Protein AF-A0A7E4WBZ0-F1 (afdb_monomer_lite)

Organism: Panagrellus redivivus (NCBI:txid6233)

Foldseek 3Di:
DDDPDDPPPVPPPPCPVDPVVNVVVCVVVPNDPVPDDDDPPPPPPPPPPPPDPDDPDDVVVVVVVVLLVLLVVLLVVLLVPDPPPPPQCVVVVVDPPVLVPQDPVVVVVLLVSLLVVLLVSLVVNCVSVVPDPVLSVLLNQQPSLLSSLLVSLVVCLVPVPPPNDDRPDPLVVLSVVLSVLSVVLDDDSSLSSLLSLLLSLVSDDPDPSSVVSNVSSLCCQQVPPDDDDVSNVVSVVSVVSSVVSSVSSSVSSVVSVVVLVVCVVPPPDPSCVVVVSNVD

Structure (mmCIF, N/CA/C/O backbone):
data_AF-A0A7E4WBZ0-F1
#
_entry.id   AF-A0A7E4WBZ0-F1
#
loop_
_atom_site.group_PDB
_atom_site.id
_atom_site.type_symbol
_atom_site.label_atom_id
_atom_site.label_alt_id
_atom_site.label_comp_id
_atom_site.label_asym_id
_atom_site.label_entity_id
_atom_site.label_seq_id
_atom_site.pdbx_PDB_ins_code
_atom_site.Cartn_x
_atom_site.Cartn_y
_atom_site.Cartn_z
_atom_site.occupancy
_atom_site.B_iso_or_equiv
_atom_site.auth_seq_id
_atom_site.auth_comp_id
_atom_site.auth_asym_id
_atom_site.auth_atom_id
_atom_site.pdbx_PDB_model_num
ATOM 1 N N . MET A 1 1 ? -62.767 24.150 -9.842 1.00 41.00 1 MET A N 1
ATOM 2 C CA . MET A 1 1 ? -63.314 22.868 -9.346 1.00 41.00 1 MET A CA 1
ATOM 3 C C . MET A 1 1 ? -62.115 21.999 -9.060 1.00 41.00 1 MET A C 1
ATOM 5 O O . MET A 1 1 ? -61.628 21.292 -9.932 1.00 41.00 1 MET A O 1
ATOM 9 N N . ASP A 1 2 ? -61.576 22.216 -7.869 1.00 41.91 2 ASP A N 1
ATOM 10 C CA . ASP A 1 2 ? -60.300 21.696 -7.406 1.00 41.91 2 ASP A CA 1
ATOM 11 C C . ASP A 1 2 ? -60.492 20.281 -6.872 1.00 41.91 2 ASP A C 1
ATOM 13 O O . ASP A 1 2 ? -61.170 20.068 -5.869 1.00 41.91 2 ASP A O 1
ATOM 17 N N . ALA A 1 3 ? -59.910 19.305 -7.564 1.00 49.72 3 ALA A N 1
ATOM 18 C CA . ALA A 1 3 ? -59.795 17.938 -7.081 1.00 49.72 3 ALA A CA 1
ATOM 19 C C . ALA A 1 3 ? -58.400 17.752 -6.473 1.00 49.72 3 ALA A C 1
ATOM 21 O O . ALA A 1 3 ? -57.506 17.160 -7.075 1.00 49.72 3 ALA A O 1
ATOM 22 N N . SER A 1 4 ? -58.203 18.291 -5.270 1.00 54.22 4 SER A N 1
ATOM 23 C CA . SER A 1 4 ? -57.091 17.922 -4.397 1.00 54.22 4 SER A CA 1
ATOM 24 C C . SER A 1 4 ? -57.375 16.541 -3.803 1.00 54.22 4 SER A C 1
ATOM 26 O O . SER A 1 4 ? -57.911 16.426 -2.701 1.00 54.22 4 SER A O 1
ATOM 28 N N . LEU A 1 5 ? -57.067 15.484 -4.556 1.00 50.41 5 LEU A N 1
ATOM 29 C CA . LEU A 1 5 ? -57.019 14.132 -4.007 1.00 50.41 5 LEU A CA 1
ATOM 30 C C . LEU A 1 5 ? -55.766 14.017 -3.135 1.00 50.41 5 LEU A C 1
ATOM 32 O O . LEU A 1 5 ? -54.638 14.151 -3.611 1.00 50.41 5 LEU A O 1
ATOM 36 N N . SER A 1 6 ? -55.993 13.826 -1.838 1.00 56.47 6 SER A N 1
ATOM 37 C CA . SER A 1 6 ? -54.969 13.629 -0.822 1.00 56.47 6 SER A CA 1
ATOM 38 C C . SER A 1 6 ? -54.142 12.384 -1.151 1.00 56.47 6 SER A C 1
ATOM 40 O O . SER A 1 6 ? -54.642 11.265 -1.243 1.00 56.47 6 SER A 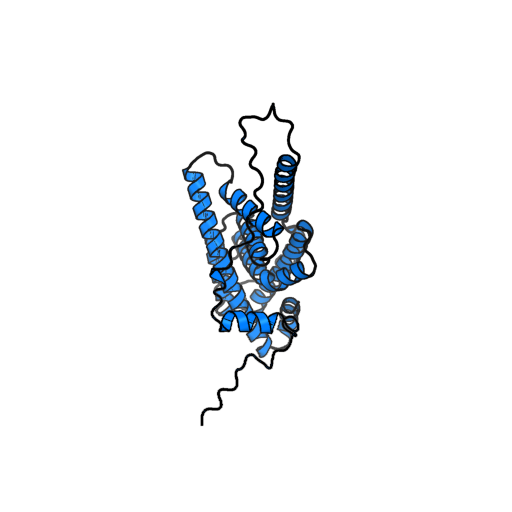O 1
ATOM 42 N N . PHE A 1 7 ? -52.834 12.583 -1.299 1.00 55.47 7 PHE A N 1
ATOM 43 C CA . PHE A 1 7 ? -51.850 11.528 -1.567 1.00 55.47 7 PHE A CA 1
ATOM 44 C C . PHE A 1 7 ? -51.734 10.500 -0.414 1.00 55.47 7 PHE A C 1
ATOM 46 O O . PHE A 1 7 ? -51.031 9.495 -0.532 1.00 55.47 7 PHE A O 1
ATOM 53 N N . ASP A 1 8 ? -52.423 10.747 0.703 1.00 56.25 8 ASP A N 1
ATOM 54 C CA . ASP A 1 8 ? -52.264 10.027 1.964 1.00 56.25 8 ASP A CA 1
ATOM 55 C C . ASP A 1 8 ? -53.228 8.844 2.159 1.00 56.25 8 ASP A C 1
ATOM 57 O O . ASP A 1 8 ? -52.936 7.965 2.968 1.00 56.25 8 ASP A O 1
ATOM 61 N N . GLU A 1 9 ? -54.325 8.731 1.401 1.00 55.31 9 GLU A N 1
ATOM 62 C CA . GLU A 1 9 ? -55.329 7.676 1.653 1.00 55.31 9 GLU A CA 1
ATOM 63 C C . GLU A 1 9 ? -55.098 6.357 0.889 1.00 55.31 9 GLU A C 1
ATOM 65 O O . GLU A 1 9 ? -55.690 5.335 1.234 1.00 55.31 9 GLU A O 1
ATOM 70 N N . ALA A 1 10 ? -54.182 6.314 -0.087 1.00 52.38 10 ALA A N 1
ATOM 71 C CA . ALA A 1 10 ? -53.889 5.090 -0.849 1.00 52.38 10 ALA A CA 1
ATOM 72 C C . ALA A 1 10 ? -52.779 4.204 -0.240 1.00 52.38 10 ALA A C 1
ATOM 74 O O . ALA A 1 10 ? -52.627 3.046 -0.630 1.00 52.38 10 ALA A O 1
ATOM 75 N N . PHE A 1 11 ? -52.019 4.695 0.747 1.00 54.94 11 PHE A N 1
ATOM 76 C CA . PHE A 1 11 ? -50.998 3.904 1.451 1.00 54.94 11 PHE A CA 1
ATOM 77 C C . PHE A 1 11 ? -51.578 3.209 2.688 1.00 54.94 11 PHE A C 1
ATOM 79 O O . PHE A 1 11 ? -51.101 3.355 3.815 1.00 54.94 11 PHE A O 1
ATOM 86 N N . GLY A 1 12 ? -52.607 2.392 2.468 1.00 51.31 12 GLY A N 1
ATOM 87 C CA . GLY A 1 12 ? -53.052 1.419 3.455 1.00 51.31 12 GLY A CA 1
ATOM 88 C C . GLY A 1 12 ? -51.892 0.512 3.886 1.00 51.31 12 GLY A C 1
ATOM 89 O O . GLY A 1 12 ? -51.370 -0.261 3.094 1.00 51.31 12 GLY A O 1
ATOM 90 N N . LYS A 1 13 ? -51.484 0.610 5.157 1.00 59.44 13 LYS A N 1
ATOM 91 C CA . LYS A 1 13 ? -50.886 -0.467 5.977 1.00 59.44 13 LYS A CA 1
ATOM 92 C C . LYS A 1 13 ? -49.742 -1.324 5.372 1.00 59.44 13 LYS A C 1
ATOM 94 O O . LYS A 1 13 ? -49.559 -2.457 5.801 1.00 59.44 13 LYS A O 1
ATOM 99 N N . THR A 1 14 ? -48.909 -0.802 4.466 1.00 62.09 14 THR A N 1
ATOM 100 C CA . THR A 1 14 ? -47.738 -1.520 3.890 1.00 62.09 14 THR A CA 1
ATOM 101 C C . THR A 1 14 ? -46.384 -0.855 4.175 1.00 62.09 14 THR A C 1
ATOM 103 O O . THR A 1 14 ? -45.388 -1.155 3.516 1.00 62.09 14 THR A O 1
ATOM 106 N N . GLY A 1 15 ? -46.294 0.006 5.199 1.00 57.59 15 GLY A N 1
ATOM 107 C CA . GLY A 1 15 ? -45.113 0.833 5.533 1.00 57.59 15 GLY A CA 1
ATOM 108 C C . GLY A 1 15 ? -43.776 0.109 5.805 1.00 57.59 15 GLY A C 1
ATOM 109 O O . GLY A 1 15 ? -42.781 0.763 6.117 1.00 57.59 15 GLY A O 1
ATOM 110 N N . ASN A 1 16 ? -43.730 -1.220 5.668 1.00 65.12 16 ASN A N 1
ATOM 111 C CA . ASN A 1 16 ? -42.546 -2.061 5.840 1.00 65.12 16 ASN A CA 1
ATOM 112 C C . ASN A 1 16 ? -42.142 -2.860 4.583 1.00 65.12 16 ASN A C 1
ATOM 114 O O . ASN A 1 16 ? -41.195 -3.637 4.667 1.00 65.12 16 ASN A O 1
ATOM 118 N N . MET A 1 17 ? -42.806 -2.698 3.430 1.00 76.75 17 MET A N 1
ATOM 119 C CA . MET A 1 17 ? -42.510 -3.528 2.247 1.00 76.75 17 MET A CA 1
ATOM 120 C C . MET A 1 17 ? -41.123 -3.280 1.637 1.00 76.75 17 MET A C 1
ATOM 122 O O . MET A 1 17 ? -40.506 -4.216 1.140 1.00 76.75 17 MET A O 1
ATOM 126 N N . CYS A 1 18 ? -40.604 -2.048 1.686 1.00 88.69 18 CYS A N 1
ATOM 127 C CA . CYS A 1 18 ? -39.272 -1.737 1.166 1.00 88.69 18 CYS A CA 1
ATOM 128 C C . CYS A 1 18 ? -38.557 -0.689 2.025 1.00 88.69 18 CYS A C 1
ATOM 130 O O . CYS A 1 18 ? -38.988 0.463 2.125 1.00 88.69 18 CYS A O 1
ATOM 132 N N . ARG A 1 19 ? -37.422 -1.080 2.621 1.00 90.56 19 ARG A N 1
ATOM 133 C CA . ARG A 1 19 ? -36.586 -0.186 3.440 1.00 90.56 19 ARG A CA 1
ATOM 134 C C . ARG A 1 19 ? -36.003 0.973 2.623 1.00 90.56 19 ARG A C 1
ATOM 136 O O . ARG A 1 19 ? -35.965 2.090 3.126 1.00 90.56 19 ARG A O 1
ATOM 143 N N . ALA A 1 20 ? -35.614 0.729 1.369 1.00 93.00 20 ALA A N 1
ATOM 144 C CA . ALA A 1 20 ? -35.049 1.757 0.492 1.00 93.00 20 ALA A CA 1
ATOM 145 C C . ALA A 1 20 ? -36.080 2.839 0.130 1.00 93.00 20 ALA A C 1
ATOM 147 O O . ALA A 1 20 ? -35.804 4.026 0.287 1.00 93.00 20 ALA A O 1
ATOM 148 N N . CYS A 1 21 ? -37.299 2.445 -0.261 1.00 89.94 21 CYS A N 1
ATOM 149 C CA . CYS A 1 21 ? -38.380 3.393 -0.555 1.00 89.94 21 CYS A CA 1
ATOM 150 C C . CYS A 1 21 ? -38.768 4.216 0.680 1.00 89.94 21 CYS A C 1
ATOM 152 O O . CYS A 1 21 ? -39.018 5.414 0.574 1.00 89.94 21 CYS A O 1
ATOM 154 N N . ARG A 1 22 ? -38.773 3.592 1.866 1.00 90.44 22 ARG A N 1
ATOM 155 C CA . ARG A 1 22 ? -39.036 4.294 3.126 1.00 90.44 22 ARG A CA 1
ATOM 156 C C . ARG A 1 22 ? -37.954 5.325 3.443 1.00 90.44 22 ARG A C 1
ATOM 158 O O . ARG A 1 22 ? -38.300 6.454 3.765 1.00 90.44 22 ARG A O 1
ATOM 165 N N . LEU A 1 23 ? -36.675 4.962 3.319 1.00 92.25 23 LEU A N 1
ATOM 166 C CA . LEU A 1 23 ? -35.565 5.896 3.524 1.00 92.25 23 LEU A CA 1
ATOM 167 C C . LEU A 1 23 ? -35.625 7.062 2.526 1.00 92.25 23 LEU A C 1
ATOM 169 O O . LEU A 1 23 ? -35.507 8.211 2.933 1.00 92.25 23 LEU A O 1
ATOM 173 N N . SER A 1 24 ? -35.880 6.778 1.245 1.00 93.06 24 SER A N 1
ATOM 174 C CA . SER A 1 24 ? -36.043 7.807 0.210 1.00 93.06 24 SER A CA 1
ATOM 175 C C . SER A 1 24 ? -37.187 8.774 0.535 1.00 93.06 24 SER A C 1
ATOM 177 O O . SER A 1 24 ? -36.987 9.984 0.453 1.00 93.06 24 SER A O 1
ATOM 179 N N . LYS A 1 25 ? -38.340 8.268 1.001 1.00 91.94 25 LYS A N 1
ATOM 180 C CA . LYS A 1 25 ? -39.459 9.110 1.452 1.00 91.94 25 LYS A CA 1
ATOM 181 C C . LYS A 1 25 ? -39.098 9.944 2.684 1.00 91.94 25 LYS A C 1
ATOM 183 O O . LYS A 1 25 ? -39.463 11.111 2.751 1.00 91.94 25 LYS A O 1
ATOM 188 N N . CYS A 1 26 ? -38.376 9.375 3.652 1.00 91.94 26 CYS A N 1
ATOM 189 C CA . CYS A 1 26 ? -37.893 10.117 4.820 1.00 91.94 26 CYS A CA 1
ATOM 190 C C . CYS A 1 26 ? -37.002 11.299 4.406 1.00 91.94 26 CYS A C 1
ATOM 192 O O . CYS A 1 26 ? -37.213 12.413 4.875 1.00 91.94 26 CYS A O 1
ATOM 194 N N . LEU A 1 27 ? -36.058 11.078 3.488 1.00 95.69 27 LEU A N 1
ATOM 195 C CA . LEU A 1 27 ? -35.211 12.148 2.958 1.00 95.69 27 LEU A CA 1
ATOM 196 C C . LEU A 1 27 ? -36.034 13.187 2.178 1.00 95.69 27 LEU A C 1
ATOM 198 O O . LEU A 1 27 ? -35.821 14.383 2.352 1.00 95.69 27 LEU A O 1
ATOM 202 N N . SER A 1 28 ? -37.020 12.761 1.375 1.00 95.38 28 SER A N 1
ATOM 203 C CA . SER A 1 28 ? -37.847 13.685 0.583 1.00 95.38 28 SER A CA 1
ATOM 204 C C . SER A 1 28 ? -38.749 14.588 1.428 1.00 95.38 28 SER A C 1
ATOM 206 O O . SER A 1 28 ? -39.090 15.678 0.985 1.00 95.38 28 SER A O 1
ATOM 208 N N . VAL A 1 29 ? -39.147 14.152 2.630 1.00 96.12 29 VAL A N 1
ATOM 209 C CA . VAL A 1 29 ? -39.917 14.986 3.576 1.00 96.12 29 VAL A CA 1
ATOM 210 C C . VAL A 1 29 ? -39.025 15.843 4.486 1.00 96.12 29 VAL A C 1
ATOM 212 O O . VAL A 1 29 ? -39.523 16.444 5.432 1.00 96.12 29 VAL A O 1
ATOM 215 N N . GLY A 1 30 ? -37.718 15.909 4.210 1.00 96.19 30 GLY A N 1
ATOM 216 C CA . GLY A 1 30 ? -36.784 16.787 4.915 1.00 96.19 30 GLY A CA 1
ATOM 217 C C . GL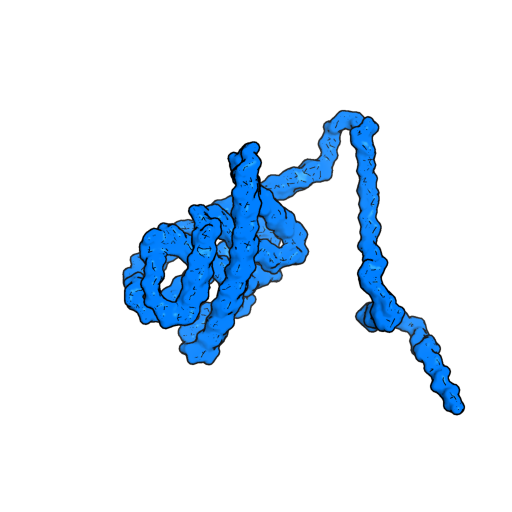Y A 1 30 ? -36.140 16.182 6.162 1.00 96.19 30 GLY A C 1
ATOM 218 O O . GLY A 1 30 ? -35.684 16.931 7.023 1.00 96.19 30 GLY A O 1
ATOM 219 N N . LEU A 1 31 ? -36.086 14.850 6.295 1.00 96.75 31 LEU A N 1
ATOM 220 C CA . LEU A 1 31 ? -35.299 14.230 7.363 1.00 96.75 31 LEU A CA 1
ATOM 221 C C . LEU A 1 31 ? -33.800 14.472 7.115 1.00 96.75 31 LEU A C 1
ATOM 223 O O . LEU A 1 31 ? -33.255 13.984 6.126 1.00 96.75 31 LEU A O 1
ATOM 227 N N . ASP A 1 32 ? -33.138 15.191 8.023 1.00 95.94 32 ASP A N 1
ATOM 228 C CA . ASP A 1 32 ? -31.695 15.444 7.957 1.00 95.94 32 ASP A CA 1
ATOM 229 C C . ASP A 1 32 ? -30.905 14.227 8.480 1.00 95.94 32 ASP A C 1
ATOM 231 O O . ASP A 1 32 ? -31.000 13.902 9.670 1.00 95.94 32 ASP A O 1
ATOM 235 N N . PRO A 1 33 ? -30.105 13.543 7.637 1.00 92.38 33 PRO A N 1
ATOM 236 C CA . PRO A 1 33 ? -29.288 12.416 8.078 1.00 92.38 33 PRO A CA 1
ATOM 237 C C . PRO A 1 33 ? -28.232 12.811 9.123 1.00 92.38 33 PRO A C 1
ATOM 239 O O . PRO A 1 33 ? -27.824 11.958 9.907 1.00 92.38 33 PRO A O 1
ATOM 242 N N . ASN A 1 34 ? -27.820 14.082 9.185 1.00 92.19 34 ASN A N 1
ATOM 243 C CA . ASN A 1 34 ? -26.826 14.561 10.150 1.00 92.19 34 ASN A CA 1
ATOM 244 C C . ASN A 1 34 ? -27.424 14.829 11.539 1.00 92.19 34 ASN A C 1
ATOM 246 O O . ASN A 1 34 ? -26.689 14.902 12.522 1.00 92.19 34 ASN A O 1
ATOM 250 N N . ALA A 1 35 ? -28.751 14.949 11.638 1.00 91.69 35 ALA A N 1
ATOM 251 C CA . ALA A 1 35 ? -29.452 15.100 12.911 1.00 91.69 35 ALA A CA 1
ATOM 252 C C . ALA A 1 35 ? -29.605 13.764 13.663 1.00 91.69 35 ALA A C 1
ATOM 254 O O . ALA A 1 35 ? -29.972 13.749 14.842 1.00 91.69 35 ALA A O 1
ATOM 255 N N . VAL A 1 36 ? -29.325 12.633 13.002 1.00 90.06 36 VAL A N 1
ATOM 256 C CA . VAL A 1 36 ? -29.332 11.310 13.629 1.00 90.06 36 VAL A CA 1
ATOM 257 C C . VAL A 1 36 ? -28.119 11.198 14.548 1.00 90.06 36 VAL A C 1
ATOM 259 O O . VAL A 1 36 ? -26.985 11.042 14.102 1.00 90.06 36 VAL A O 1
ATOM 262 N N . GLN A 1 37 ? -28.364 11.267 15.854 1.00 90.75 37 GLN A N 1
ATOM 263 C CA . GLN A 1 37 ? -27.330 11.006 16.850 1.00 90.75 37 GLN A CA 1
ATOM 264 C C . GLN A 1 37 ? -26.866 9.550 16.732 1.00 90.75 37 GLN A C 1
ATOM 266 O O . GLN A 1 37 ? -27.689 8.641 16.589 1.00 90.75 37 GLN A O 1
ATOM 271 N N . SER A 1 38 ? -25.551 9.322 16.811 1.00 88.00 38 SER A N 1
ATOM 272 C CA . SER A 1 38 ? -25.016 7.969 16.955 1.00 88.00 38 SER A CA 1
ATOM 273 C C . SER A 1 38 ? -25.613 7.303 18.196 1.00 88.00 38 SER A C 1
ATOM 275 O O . SER A 1 38 ? -26.044 7.976 19.139 1.00 88.00 38 SER A O 1
ATOM 277 N N . GLU A 1 39 ? -25.669 5.969 18.184 1.00 87.69 39 GLU A N 1
ATOM 278 C CA . GLU A 1 39 ? -26.101 5.192 19.345 1.00 87.69 39 GLU A CA 1
ATOM 279 C C . GLU A 1 39 ? -25.375 5.733 20.583 1.00 87.69 39 GLU A C 1
ATOM 281 O O . GLU A 1 39 ? -24.143 5.814 20.575 1.00 87.69 39 GLU A O 1
ATOM 286 N N . ARG A 1 40 ? -26.129 6.177 21.605 1.00 84.25 40 ARG A N 1
ATOM 287 C CA . ARG A 1 40 ? -25.529 6.702 22.839 1.00 84.25 40 ARG A CA 1
ATOM 288 C C . ARG A 1 40 ? -24.496 5.689 23.291 1.00 84.25 40 ARG A C 1
ATOM 290 O O . ARG A 1 40 ? -24.859 4.533 23.522 1.00 84.25 40 ARG A O 1
ATOM 297 N N . GLU A 1 41 ? -23.239 6.123 23.397 1.00 78.31 41 GLU A N 1
ATOM 298 C CA . GLU A 1 41 ? -22.175 5.273 23.913 1.00 78.31 41 GLU A CA 1
ATOM 299 C C . GLU A 1 41 ? -22.707 4.616 25.179 1.00 78.31 41 GLU A C 1
ATOM 301 O O . GLU A 1 41 ? -23.140 5.310 26.109 1.00 78.31 41 GLU A O 1
ATOM 306 N N . LYS A 1 42 ? -22.759 3.275 25.184 1.00 79.50 42 LYS A N 1
ATOM 307 C CA . LYS A 1 42 ? -23.110 2.530 26.390 1.00 79.50 42 LYS A CA 1
ATOM 308 C C . LYS A 1 42 ? -22.187 3.078 27.453 1.00 79.50 42 LYS A C 1
ATOM 310 O O . LYS A 1 42 ? -20.973 2.922 27.320 1.00 79.50 42 LYS A O 1
ATOM 315 N N . THR A 1 43 ? -22.759 3.788 28.427 1.00 67.31 43 THR A N 1
ATOM 316 C CA . THR A 1 43 ? -22.012 4.464 29.477 1.00 67.31 43 THR A CA 1
ATOM 317 C C . THR A 1 43 ? -21.271 3.369 30.213 1.00 67.31 43 THR A C 1
ATOM 319 O O . THR A 1 43 ? -21.812 2.691 31.084 1.00 67.31 43 THR A O 1
ATOM 322 N N . SER A 1 44 ? -20.048 3.116 29.765 1.00 63.16 44 SER A N 1
ATOM 323 C CA . SER A 1 44 ? -19.135 2.195 30.397 1.00 63.16 44 SER A CA 1
ATOM 324 C C . SER A 1 44 ? -18.880 2.896 31.704 1.00 63.16 44 SER A C 1
ATOM 326 O O . SER A 1 44 ? -18.256 3.956 31.696 1.00 63.16 44 SER A O 1
ATOM 328 N N . LYS A 1 45 ? -19.523 2.430 32.779 1.00 64.69 45 LYS A N 1
ATOM 329 C CA . LYS A 1 45 ? -19.400 3.027 34.103 1.00 64.69 45 LYS A CA 1
ATOM 330 C C . LYS A 1 45 ? -17.903 3.138 34.376 1.00 64.69 45 LYS A C 1
ATOM 332 O O . LYS A 1 45 ? -17.263 2.144 34.702 1.00 64.69 45 LYS A O 1
ATOM 337 N N . LYS A 1 46 ? -17.340 4.334 34.189 1.00 57.50 46 LYS A N 1
ATOM 338 C CA . LYS A 1 46 ? -16.049 4.707 34.746 1.00 57.50 46 LYS A CA 1
ATOM 339 C C . LYS A 1 46 ? -16.304 4.684 36.241 1.00 57.50 46 LYS A C 1
ATOM 341 O O . LYS A 1 46 ? -16.820 5.646 36.799 1.00 57.50 46 LYS A O 1
ATOM 346 N N . LEU A 1 47 ? -16.085 3.522 36.848 1.00 59.31 47 LEU A N 1
ATOM 347 C CA . LEU A 1 47 ? -15.989 3.407 38.290 1.00 59.31 47 LEU A CA 1
ATOM 348 C C . LEU A 1 47 ? -14.951 4.448 38.703 1.00 59.31 47 LEU A C 1
ATOM 350 O O . LEU A 1 47 ? -13.831 4.442 38.189 1.00 59.31 47 LEU A O 1
ATOM 354 N N . ASN A 1 48 ? -15.371 5.406 39.526 1.00 54.25 48 ASN A N 1
ATOM 355 C CA . ASN A 1 48 ? -14.466 6.393 40.085 1.00 54.25 48 ASN A CA 1
ATOM 356 C C . ASN A 1 48 ? -13.332 5.637 40.778 1.00 54.25 48 ASN A C 1
ATOM 358 O O . ASN A 1 48 ? -13.564 4.834 41.678 1.00 54.25 48 ASN A O 1
ATOM 362 N N . LEU A 1 49 ? -12.110 5.898 40.323 1.00 57.41 49 LEU A N 1
ATOM 363 C CA . LEU A 1 49 ? -10.871 5.227 40.721 1.00 57.41 49 LEU A CA 1
ATOM 364 C C . LEU A 1 49 ? -10.462 5.523 42.182 1.00 57.41 49 LEU A C 1
ATOM 366 O O . LEU A 1 49 ? -9.352 5.197 42.582 1.00 57.41 49 LEU A O 1
ATOM 370 N N . ALA A 1 50 ? -11.330 6.174 42.960 1.00 64.19 50 ALA A N 1
ATOM 371 C CA . ALA A 1 50 ? -11.052 6.624 44.319 1.00 64.19 50 ALA A CA 1
ATOM 372 C C . ALA A 1 50 ? -11.523 5.643 45.409 1.00 64.19 50 ALA A C 1
ATOM 374 O O . ALA A 1 50 ? -10.986 5.699 46.508 1.00 64.19 50 ALA A O 1
ATOM 375 N N . ASP A 1 51 ? -12.450 4.720 45.110 1.00 57.84 51 ASP A N 1
ATOM 376 C CA . ASP A 1 51 ? -13.082 3.861 46.132 1.00 57.84 51 ASP A CA 1
ATOM 377 C C . ASP A 1 51 ? -12.814 2.350 45.968 1.00 57.84 51 ASP A C 1
ATOM 379 O O . ASP A 1 51 ? -13.460 1.536 46.629 1.00 57.84 51 ASP A O 1
ATOM 383 N N . LEU A 1 52 ? -11.878 1.929 45.104 1.00 50.72 52 LEU A N 1
ATOM 384 C CA . LEU A 1 52 ? -11.596 0.500 44.910 1.00 50.72 52 LEU A CA 1
ATOM 385 C C . LEU A 1 52 ? -10.331 0.047 45.668 1.00 50.72 52 LEU A C 1
ATOM 387 O O . LEU A 1 52 ? -9.268 0.639 45.467 1.00 50.72 52 LEU A O 1
ATOM 391 N N . PRO A 1 53 ? -10.412 -1.008 46.507 1.00 54.81 53 PRO A N 1
ATOM 392 C CA . PRO A 1 53 ? -9.242 -1.623 47.126 1.00 54.81 53 PRO A CA 1
ATOM 393 C C . PRO A 1 53 ? -8.259 -2.156 46.068 1.00 54.81 53 PRO A C 1
ATOM 395 O O . PRO A 1 53 ? -8.634 -2.444 44.934 1.00 54.81 53 PRO A O 1
ATOM 398 N N . THR A 1 54 ? -6.993 -2.237 46.475 1.00 56.84 54 THR A N 1
ATOM 399 C CA . THR A 1 54 ? -5.765 -2.637 45.762 1.00 56.84 54 THR A CA 1
ATOM 400 C C . THR A 1 54 ? -5.925 -3.625 44.583 1.00 56.84 54 THR A C 1
ATOM 402 O O . THR A 1 54 ? -6.774 -4.516 44.599 1.00 56.84 54 THR A O 1
ATOM 405 N N . PRO A 1 55 ? -5.063 -3.510 43.550 1.00 48.72 55 PRO A N 1
ATOM 406 C CA . PRO A 1 55 ? -5.331 -3.964 42.191 1.00 48.72 55 PRO A CA 1
ATOM 407 C C . PRO A 1 55 ? -5.353 -5.489 42.096 1.00 48.72 55 PRO A C 1
ATOM 409 O O . PRO A 1 55 ? -4.322 -6.154 42.119 1.00 48.72 55 PRO A O 1
ATOM 412 N N . THR A 1 56 ? -6.547 -6.042 41.913 1.00 50.75 56 THR A N 1
ATOM 413 C CA . THR A 1 56 ? -6.707 -7.332 41.242 1.00 50.75 56 THR A CA 1
ATOM 414 C C . THR A 1 56 ? -6.784 -7.018 39.752 1.00 50.75 56 THR A C 1
ATOM 416 O O . THR A 1 56 ? -7.736 -6.382 39.301 1.00 50.75 56 THR A O 1
ATOM 419 N N . THR A 1 57 ? -5.731 -7.353 39.007 1.00 56.31 57 THR A N 1
ATOM 420 C CA . THR A 1 57 ? -5.573 -7.083 37.573 1.00 56.31 57 THR A CA 1
ATOM 421 C C . THR A 1 57 ? -6.837 -7.498 36.821 1.00 56.31 57 THR A C 1
ATOM 423 O O . THR A 1 57 ? -7.135 -8.688 36.718 1.00 56.31 57 THR A O 1
ATOM 426 N N . SER A 1 58 ? -7.629 -6.529 36.352 1.00 56.28 58 SER A N 1
ATOM 427 C CA . SER A 1 58 ? -8.865 -6.861 35.648 1.00 56.28 58 SER A CA 1
ATOM 428 C C . SER A 1 58 ? -8.521 -7.507 34.297 1.00 56.28 58 SER A C 1
ATOM 430 O O . SER A 1 58 ? -7.576 -7.066 33.628 1.00 56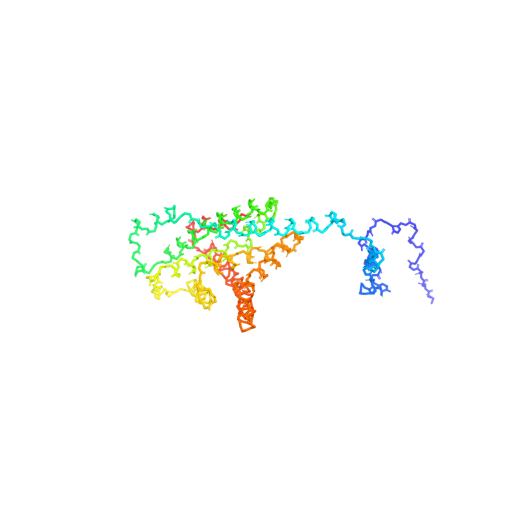.28 58 SER A O 1
ATOM 432 N N . PRO A 1 59 ? -9.266 -8.541 33.874 1.00 64.62 59 PRO A N 1
ATOM 433 C CA . PRO A 1 59 ? -8.986 -9.271 32.639 1.00 64.62 59 PRO A CA 1
ATOM 434 C C . PRO A 1 59 ? -8.980 -8.366 31.394 1.00 64.62 59 PRO A C 1
ATOM 436 O O . PRO A 1 59 ? -8.232 -8.623 30.456 1.00 64.62 59 PRO A O 1
ATOM 439 N N . ASP A 1 60 ? -9.713 -7.249 31.402 1.00 57.34 60 ASP A N 1
ATOM 440 C CA . ASP A 1 60 ? -9.791 -6.330 30.257 1.00 57.34 60 ASP A CA 1
ATOM 441 C C . ASP A 1 60 ? -8.487 -5.561 29.976 1.00 57.34 60 ASP A C 1
ATOM 443 O O . ASP A 1 60 ? -8.221 -5.192 28.827 1.00 57.34 60 ASP A O 1
ATOM 447 N N . VAL A 1 61 ? -7.667 -5.292 30.999 1.00 65.31 61 VAL A N 1
ATOM 448 C CA . VAL A 1 61 ? -6.363 -4.627 30.813 1.00 65.31 61 VAL A CA 1
ATOM 449 C C . VAL A 1 61 ? -5.346 -5.617 30.246 1.00 65.31 61 VAL A C 1
ATOM 451 O O . VAL A 1 61 ? -4.630 -5.280 29.303 1.00 65.31 61 VAL A O 1
ATOM 454 N N . ILE A 1 62 ? -5.361 -6.855 30.748 1.00 66.12 62 ILE A N 1
ATOM 455 C CA . ILE A 1 62 ? -4.480 -7.942 30.298 1.00 66.12 62 ILE A CA 1
ATOM 456 C C . ILE A 1 62 ? -4.718 -8.238 28.809 1.00 66.12 62 ILE A C 1
ATOM 458 O O . ILE A 1 62 ? -3.770 -8.270 28.026 1.00 66.12 62 ILE A O 1
ATOM 462 N N . VAL A 1 63 ? -5.985 -8.323 28.384 1.00 68.38 63 VAL A N 1
ATOM 463 C CA . VAL A 1 63 ? -6.353 -8.606 26.983 1.00 68.38 63 VAL A CA 1
ATOM 464 C C . VAL A 1 63 ? -5.857 -7.519 26.016 1.00 68.38 63 VAL A C 1
ATOM 466 O O . VAL A 1 63 ? -5.460 -7.818 24.885 1.00 68.38 63 VAL A O 1
ATOM 469 N N . LYS A 1 64 ? -5.847 -6.241 26.426 1.00 74.12 64 LYS A N 1
ATOM 470 C CA . LYS A 1 64 ? -5.359 -5.145 25.568 1.00 74.12 64 LYS A CA 1
ATOM 471 C C . LYS A 1 64 ? -3.852 -5.198 25.355 1.00 74.12 64 LYS A C 1
ATOM 473 O O . LYS A 1 64 ? -3.403 -4.921 24.240 1.00 74.12 64 LYS A O 1
ATOM 478 N N . GLU A 1 65 ? -3.101 -5.529 26.399 1.00 78.31 65 GLU A N 1
ATOM 479 C CA . GLU A 1 65 ? -1.643 -5.596 26.349 1.00 78.31 65 GLU A CA 1
ATOM 480 C C . GLU A 1 65 ? -1.168 -6.817 25.554 1.00 78.31 65 GLU A C 1
ATOM 482 O O . GLU A 1 65 ? -0.297 -6.695 24.694 1.00 78.31 65 GLU A O 1
ATOM 487 N N . GLU A 1 66 ? -1.823 -7.962 25.736 1.00 78.62 66 GLU A N 1
ATOM 488 C CA . GLU A 1 66 ? -1.542 -9.186 24.984 1.00 78.62 66 GLU A CA 1
ATOM 489 C C . GLU A 1 66 ? -1.820 -9.010 23.483 1.00 78.62 66 GLU A C 1
ATOM 491 O O . GLU A 1 66 ? -0.972 -9.317 22.645 1.00 78.62 66 GLU A O 1
ATOM 496 N N . CYS A 1 67 ? -2.936 -8.363 23.127 1.00 73.75 67 CYS A N 1
ATOM 497 C CA . CYS A 1 67 ? -3.210 -7.995 21.737 1.00 73.75 67 CYS A CA 1
ATOM 498 C C . CYS A 1 67 ? -2.163 -7.038 21.144 1.00 73.75 67 CYS A C 1
ATOM 500 O O . CYS A 1 67 ? -1.967 -7.037 19.932 1.00 73.75 67 CYS A O 1
ATOM 502 N N . SER A 1 68 ? -1.547 -6.168 21.952 1.00 81.06 68 SER A N 1
ATOM 503 C CA . SER A 1 68 ? -0.495 -5.269 21.465 1.00 81.06 68 SER A CA 1
ATOM 504 C C . SER A 1 68 ? 0.773 -6.048 21.128 1.00 81.06 68 SER A C 1
ATOM 506 O O . SER A 1 68 ? 1.354 -5.809 20.074 1.00 81.06 68 SER A O 1
ATOM 508 N N . LYS A 1 69 ? 1.157 -7.006 21.980 1.00 86.31 69 LYS A N 1
ATOM 509 C CA . LYS A 1 69 ? 2.340 -7.853 21.772 1.00 86.31 69 LYS A CA 1
ATOM 510 C C . LYS A 1 69 ? 2.207 -8.722 20.524 1.00 86.31 69 LYS A C 1
ATOM 512 O O . LYS A 1 69 ? 3.114 -8.723 19.704 1.00 86.31 69 LYS A O 1
ATOM 517 N N . ILE A 1 70 ? 1.046 -9.351 20.319 1.00 84.31 70 ILE A N 1
ATOM 518 C CA . ILE A 1 70 ? 0.774 -10.161 19.116 1.00 84.31 70 ILE A CA 1
ATOM 519 C C . ILE A 1 70 ? 0.907 -9.320 17.837 1.00 84.31 70 ILE A C 1
ATOM 521 O O . ILE A 1 70 ? 1.430 -9.786 16.829 1.00 84.31 70 ILE A O 1
ATOM 525 N N . VAL A 1 71 ? 0.439 -8.067 17.856 1.00 84.94 71 VAL A N 1
ATOM 526 C CA . VAL A 1 71 ? 0.565 -7.172 16.695 1.00 84.94 71 VAL A CA 1
ATOM 527 C C . VAL A 1 71 ? 2.026 -6.811 16.430 1.00 84.94 71 VAL A C 1
ATOM 529 O O . VAL A 1 71 ? 2.433 -6.779 15.273 1.00 84.94 71 VAL A O 1
ATOM 532 N N . GLU A 1 72 ? 2.819 -6.548 17.467 1.00 84.88 72 GLU A N 1
ATOM 533 C CA . GLU A 1 72 ? 4.247 -6.245 17.313 1.00 84.88 72 GLU A CA 1
ATOM 534 C C . GLU A 1 72 ? 5.058 -7.438 16.826 1.00 84.88 72 GLU A C 1
ATOM 536 O O . GLU A 1 72 ? 5.905 -7.268 15.953 1.00 84.88 72 GLU A O 1
ATOM 541 N N . GLU A 1 73 ? 4.771 -8.631 17.341 1.00 88.44 73 GLU A N 1
ATOM 542 C CA . GLU A 1 73 ? 5.375 -9.881 16.886 1.00 88.44 73 GLU A CA 1
ATOM 543 C C . GLU A 1 73 ? 5.080 -10.099 15.400 1.00 88.44 73 GLU A C 1
ATOM 545 O O . GLU A 1 73 ? 6.006 -10.200 14.604 1.00 88.44 73 GLU A O 1
ATOM 550 N N . ARG A 1 74 ? 3.810 -9.988 14.987 1.00 86.88 74 ARG A N 1
ATOM 551 C CA . ARG A 1 74 ? 3.420 -10.098 13.573 1.00 86.88 74 ARG A CA 1
ATOM 552 C C . ARG A 1 74 ? 4.066 -9.026 12.690 1.00 86.88 74 ARG A C 1
ATOM 554 O O . ARG A 1 74 ? 4.469 -9.324 11.572 1.00 86.88 74 ARG A O 1
ATOM 561 N N . ILE A 1 75 ? 4.181 -7.777 13.153 1.00 86.06 75 ILE A N 1
ATOM 562 C CA . ILE A 1 75 ? 4.896 -6.730 12.400 1.00 86.06 75 ILE A CA 1
ATOM 563 C C . ILE A 1 75 ? 6.379 -7.091 12.275 1.00 86.06 75 ILE A C 1
ATOM 565 O O . ILE A 1 75 ? 6.944 -6.957 11.194 1.00 86.06 75 ILE A O 1
ATOM 569 N N . THR A 1 76 ? 6.997 -7.578 13.349 1.00 86.69 76 THR A N 1
ATOM 570 C CA . THR A 1 76 ? 8.400 -8.010 13.352 1.00 86.69 76 THR A CA 1
ATOM 571 C C . THR A 1 76 ? 8.613 -9.175 12.392 1.00 86.69 76 THR A C 1
ATOM 573 O O . THR A 1 76 ? 9.560 -9.144 11.608 1.00 86.69 76 THR A O 1
ATOM 576 N N . ASP A 1 77 ? 7.692 -10.137 12.360 1.00 85.25 77 ASP A N 1
ATOM 577 C CA . ASP A 1 77 ? 7.700 -11.234 11.396 1.00 85.25 77 ASP A CA 1
ATOM 578 C C . ASP A 1 77 ? 7.650 -10.703 9.965 1.00 85.25 77 ASP A C 1
ATOM 580 O O . ASP A 1 77 ? 8.455 -11.139 9.143 1.00 85.25 77 ASP A O 1
ATOM 584 N N . VAL A 1 78 ? 6.786 -9.717 9.674 1.00 82.56 78 VAL A N 1
ATOM 585 C CA . VAL A 1 78 ? 6.709 -9.069 8.351 1.00 82.56 78 VAL A CA 1
ATOM 586 C C . VAL A 1 78 ? 8.013 -8.349 7.998 1.00 82.56 78 VAL A C 1
ATOM 588 O O . VAL A 1 78 ? 8.515 -8.501 6.887 1.00 82.56 78 VAL A O 1
ATOM 591 N N . LEU A 1 79 ? 8.594 -7.596 8.934 1.00 83.31 79 LEU A N 1
ATOM 592 C CA . LEU A 1 79 ? 9.873 -6.900 8.738 1.00 83.31 79 LEU A CA 1
ATOM 593 C C . LEU A 1 79 ? 11.050 -7.879 8.580 1.00 83.31 79 LEU A C 1
ATOM 595 O O . LEU A 1 79 ? 12.044 -7.571 7.925 1.00 83.31 79 LEU A O 1
ATOM 599 N N . SER A 1 80 ? 10.937 -9.083 9.144 1.00 83.25 80 SER A N 1
ATOM 600 C CA . SER A 1 80 ? 11.904 -10.165 8.951 1.00 83.25 80 SER A CA 1
ATOM 601 C C . SER A 1 80 ? 11.719 -10.906 7.621 1.00 83.25 80 SER A C 1
ATOM 603 O O . SER A 1 80 ? 12.573 -11.710 7.240 1.00 83.25 80 SER A O 1
ATOM 605 N N . MET A 1 81 ? 10.639 -10.632 6.871 1.00 74.00 81 MET A N 1
ATOM 606 C CA . MET A 1 81 ? 10.389 -11.210 5.549 1.00 74.00 81 MET A CA 1
ATOM 607 C C . MET A 1 81 ? 11.284 -10.589 4.483 1.00 74.00 81 MET A C 1
ATOM 609 O O . MET A 1 81 ? 10.819 -9.994 3.513 1.00 74.00 81 MET A O 1
ATOM 613 N N . ARG A 1 82 ? 12.585 -10.804 4.593 1.00 69.56 82 ARG A N 1
ATOM 614 C CA . ARG A 1 82 ? 13.438 -10.682 3.422 1.00 69.56 82 ARG A CA 1
ATOM 615 C C . ARG A 1 82 ? 13.222 -11.942 2.602 1.00 69.56 82 ARG A C 1
ATOM 617 O O . ARG A 1 82 ? 13.423 -13.050 3.100 1.00 69.56 82 ARG A O 1
ATOM 624 N N . CYS A 1 83 ? 12.734 -11.784 1.369 1.00 57.91 83 CYS A N 1
ATOM 625 C CA . CYS A 1 83 ? 12.845 -12.867 0.395 1.00 57.91 83 CYS A CA 1
ATOM 626 C C . CYS A 1 83 ? 14.316 -13.278 0.390 1.00 57.91 83 CYS A C 1
ATOM 628 O O . CYS A 1 83 ? 15.175 -12.394 0.335 1.00 57.91 83 CYS A O 1
ATOM 630 N N . SER A 1 84 ? 14.591 -14.575 0.555 1.00 57.69 84 SER A N 1
ATOM 631 C CA . SER A 1 84 ? 15.962 -15.069 0.587 1.00 57.69 84 SER A CA 1
ATOM 632 C C . SER A 1 84 ? 16.674 -14.493 -0.644 1.00 57.69 84 SER A C 1
ATOM 634 O O . SER A 1 84 ? 16.171 -14.584 -1.767 1.00 57.69 84 SER A O 1
ATOM 636 N N . GLU A 1 85 ? 17.785 -13.785 -0.436 1.00 57.69 85 GLU A N 1
ATOM 637 C CA . GLU A 1 85 ? 18.469 -13.065 -1.522 1.00 57.69 85 GLU A CA 1
ATOM 638 C C . GLU A 1 85 ? 18.923 -14.028 -2.637 1.00 57.69 85 GLU A C 1
ATOM 640 O O . GLU A 1 85 ? 19.154 -13.613 -3.771 1.00 57.69 85 GLU A O 1
ATOM 645 N N . ASN A 1 86 ? 18.949 -15.330 -2.339 1.00 56.28 86 ASN A N 1
ATOM 646 C CA . ASN A 1 86 ? 19.430 -16.385 -3.214 1.00 56.28 86 ASN A CA 1
ATOM 647 C C . ASN A 1 86 ? 18.394 -16.910 -4.221 1.00 56.28 86 ASN A C 1
ATOM 649 O O . ASN A 1 86 ? 18.803 -17.408 -5.267 1.00 56.28 86 ASN A O 1
ATOM 653 N N . ASP A 1 87 ? 17.085 -16.770 -3.980 1.00 54.19 87 ASP A N 1
ATOM 654 C CA . ASP A 1 87 ? 16.082 -17.404 -4.858 1.00 54.19 87 ASP A CA 1
ATOM 655 C C . ASP A 1 87 ? 15.730 -16.558 -6.097 1.00 54.19 87 ASP A C 1
ATOM 657 O O . ASP A 1 87 ? 15.257 -17.085 -7.101 1.00 54.19 87 ASP A O 1
ATOM 661 N N . GLY A 1 88 ? 15.981 -15.243 -6.061 1.00 49.25 88 GLY A N 1
ATOM 662 C CA . GLY A 1 88 ? 15.631 -14.319 -7.153 1.00 49.25 88 GLY A CA 1
ATOM 663 C C . GLY A 1 88 ? 16.812 -13.785 -7.967 1.00 49.25 88 GLY A C 1
ATOM 664 O O . GLY A 1 88 ? 16.643 -13.453 -9.141 1.00 49.25 88 GLY A O 1
ATOM 665 N N . TYR A 1 89 ? 18.011 -13.698 -7.380 1.00 47.34 89 TYR A N 1
ATOM 666 C CA . TYR A 1 89 ? 19.171 -13.119 -8.069 1.00 47.34 89 TYR A CA 1
ATOM 667 C C . TYR A 1 89 ? 19.727 -14.018 -9.176 1.00 47.34 89 TYR A C 1
ATOM 669 O O . TYR A 1 89 ? 20.284 -13.494 -10.137 1.00 47.34 89 TYR A O 1
ATOM 677 N N . LEU A 1 90 ? 19.517 -15.339 -9.108 1.00 49.22 90 LEU A N 1
ATOM 678 C CA . LEU A 1 90 ? 20.023 -16.267 -10.127 1.00 49.22 90 LEU A CA 1
ATOM 679 C C . LEU A 1 90 ? 19.441 -16.008 -11.528 1.00 49.22 90 LEU A C 1
ATOM 681 O O . LEU A 1 90 ? 20.078 -16.338 -12.527 1.00 49.22 90 LEU A O 1
ATOM 685 N N . PHE A 1 91 ? 18.250 -15.404 -11.611 1.00 49.09 91 PHE A N 1
ATOM 686 C CA . PHE A 1 91 ? 17.627 -15.049 -12.888 1.00 49.09 91 PHE A CA 1
ATOM 687 C C . PHE A 1 91 ? 18.226 -13.776 -13.507 1.00 49.09 91 PHE A C 1
ATOM 689 O O . PHE A 1 91 ? 18.231 -13.634 -14.727 1.00 49.09 91 PHE A O 1
ATOM 696 N N . LEU A 1 92 ? 18.759 -12.869 -12.679 1.00 46.66 92 LEU A N 1
ATOM 697 C CA . LEU A 1 92 ? 19.365 -11.612 -13.126 1.00 46.66 92 LEU A CA 1
ATOM 698 C C . LEU A 1 92 ? 20.881 -11.717 -13.332 1.00 46.66 92 LEU A C 1
ATOM 700 O O . LEU A 1 92 ? 21.423 -10.959 -14.124 1.00 46.66 92 LEU A O 1
ATOM 704 N N . THR A 1 93 ? 21.576 -12.635 -12.652 1.00 46.47 93 THR A N 1
ATOM 705 C CA . THR A 1 93 ? 23.041 -12.768 -12.763 1.00 46.47 93 THR A CA 1
ATOM 706 C C . THR A 1 93 ? 23.498 -13.704 -13.880 1.00 46.47 93 THR A C 1
ATOM 708 O O . THR A 1 93 ? 24.612 -13.549 -14.371 1.00 46.47 93 THR A O 1
ATOM 711 N N . ASN A 1 94 ? 22.663 -14.655 -14.316 1.00 44.84 94 ASN A N 1
ATOM 712 C CA . ASN A 1 94 ? 23.033 -15.592 -15.388 1.00 44.84 94 ASN A CA 1
ATOM 713 C C . ASN A 1 94 ? 22.819 -15.042 -16.800 1.00 44.84 94 ASN A C 1
ATOM 715 O O . ASN A 1 94 ? 23.397 -15.554 -17.759 1.00 44.84 94 ASN A O 1
ATOM 719 N N . HIS A 1 95 ? 22.039 -13.977 -16.938 1.00 45.81 95 HIS A N 1
ATOM 720 C CA . HIS A 1 95 ? 22.058 -13.166 -18.138 1.00 45.81 95 HIS A CA 1
ATOM 721 C C . HIS A 1 95 ? 22.884 -11.931 -17.800 1.00 45.81 95 HIS A C 1
ATOM 723 O O . HIS A 1 95 ? 22.458 -11.119 -16.989 1.00 45.81 95 HIS A O 1
ATOM 729 N N . ASN A 1 96 ? 24.062 -11.780 -18.412 1.00 44.97 96 ASN A N 1
ATOM 730 C CA . ASN A 1 96 ? 24.697 -10.470 -18.577 1.00 44.97 96 ASN A CA 1
ATOM 731 C C . ASN A 1 96 ? 23.722 -9.606 -19.396 1.00 44.97 96 ASN A C 1
ATOM 733 O O . ASN A 1 96 ? 23.877 -9.448 -20.607 1.00 44.97 96 ASN A O 1
ATOM 737 N N . ILE A 1 97 ? 22.641 -9.145 -18.763 1.00 47.66 97 ILE A N 1
ATOM 738 C CA . ILE A 1 97 ? 21.709 -8.186 -19.330 1.00 47.66 97 ILE A CA 1
ATOM 739 C C . ILE A 1 97 ? 22.487 -6.888 -19.300 1.00 47.66 97 ILE A C 1
ATOM 741 O O . ILE A 1 97 ? 22.503 -6.162 -18.308 1.00 47.66 97 ILE A O 1
ATOM 745 N N . ASP A 1 98 ? 23.218 -6.665 -20.381 1.00 43.56 98 ASP A N 1
ATOM 746 C CA . ASP A 1 98 ? 23.873 -5.407 -20.642 1.00 43.56 98 ASP A CA 1
ATOM 747 C C . ASP A 1 98 ? 22.764 -4.348 -20.727 1.00 43.56 98 ASP A C 1
ATOM 749 O O . ASP A 1 98 ? 22.029 -4.252 -21.714 1.00 43.56 98 ASP A O 1
ATOM 753 N N . PHE A 1 99 ? 22.577 -3.598 -19.636 1.00 46.28 99 PHE A N 1
ATOM 754 C CA . PHE A 1 99 ? 21.572 -2.536 -19.510 1.00 46.28 99 PHE A CA 1
ATOM 755 C C . PHE A 1 99 ? 21.772 -1.410 -20.538 1.00 46.28 99 PHE A C 1
ATOM 757 O O . PHE A 1 99 ? 20.927 -0.525 -20.658 1.00 46.28 99 PHE A O 1
ATOM 764 N N . THR A 1 100 ? 22.870 -1.448 -21.294 1.00 42.97 100 THR A N 1
ATOM 765 C CA . THR A 1 100 ? 23.165 -0.542 -22.404 1.00 42.97 100 THR A CA 1
ATOM 766 C C . THR A 1 100 ? 22.386 -0.880 -23.686 1.00 42.97 100 THR A C 1
ATOM 768 O O . THR A 1 100 ? 22.227 -0.015 -24.546 1.00 42.97 100 THR A O 1
ATOM 771 N N . SER A 1 101 ? 21.815 -2.089 -23.806 1.00 43.12 101 SER A N 1
ATOM 772 C CA . SER A 1 101 ? 20.960 -2.500 -24.931 1.00 43.12 101 SER A CA 1
ATOM 773 C C . SER A 1 101 ? 19.485 -2.127 -24.692 1.00 43.12 101 SER A C 1
ATOM 775 O O . SER A 1 101 ? 18.649 -2.946 -24.298 1.00 43.12 101 SER A O 1
ATOM 777 N N . THR A 1 102 ? 19.191 -0.862 -24.976 1.00 44.59 102 THR A N 1
ATOM 778 C CA . THR A 1 102 ? 17.904 -0.160 -25.147 1.00 44.59 102 THR A CA 1
ATOM 779 C C . THR A 1 102 ? 16.751 -0.971 -25.770 1.00 44.59 102 THR A C 1
ATOM 781 O O . THR A 1 102 ? 16.349 -0.752 -26.911 1.00 44.59 102 THR A O 1
ATOM 784 N N . THR A 1 103 ? 16.115 -1.871 -25.017 1.00 51.72 103 THR A N 1
ATOM 785 C CA . THR A 1 103 ? 14.824 -2.446 -25.435 1.00 51.72 103 THR A CA 1
ATOM 786 C C . THR A 1 103 ? 13.824 -2.490 -24.286 1.00 51.72 103 THR A C 1
ATOM 788 O O . THR A 1 103 ? 14.146 -2.880 -23.165 1.00 51.72 103 THR A O 1
ATOM 791 N N . CYS A 1 104 ? 12.575 -2.121 -24.591 1.00 54.25 104 CYS A N 1
ATOM 792 C CA . CYS A 1 104 ? 11.398 -2.206 -23.714 1.00 54.25 104 CYS A CA 1
ATOM 793 C C . CYS A 1 104 ? 11.290 -3.565 -22.982 1.00 54.25 104 CYS A C 1
ATOM 795 O O . CYS A 1 104 ? 10.849 -3.625 -21.837 1.00 54.25 104 CYS A O 1
ATOM 797 N N . LYS A 1 105 ? 11.816 -4.636 -23.594 1.00 64.81 105 LYS A N 1
ATOM 798 C CA . LYS A 1 105 ? 11.901 -5.994 -23.036 1.00 64.81 105 LYS A CA 1
ATOM 799 C C . LYS A 1 105 ? 12.647 -6.082 -21.696 1.00 64.81 105 LYS A C 1
ATOM 801 O O . LYS A 1 105 ? 12.268 -6.892 -20.858 1.00 64.81 105 LYS A O 1
ATOM 806 N N . SER A 1 106 ? 13.667 -5.248 -21.463 1.00 72.56 106 SER A N 1
ATOM 807 C CA . SER A 1 106 ? 14.405 -5.230 -20.186 1.00 72.56 106 SER A CA 1
ATOM 808 C C . SER A 1 106 ? 13.584 -4.596 -19.055 1.00 72.56 106 SER A C 1
ATOM 810 O O . SER A 1 106 ? 13.499 -5.132 -17.954 1.00 72.56 106 SER A O 1
ATOM 812 N N . ALA A 1 107 ? 12.885 -3.490 -19.331 1.00 74.44 107 ALA A N 1
ATOM 813 C CA . ALA A 1 107 ? 12.006 -2.866 -18.340 1.00 74.44 107 ALA A CA 1
ATOM 814 C C . ALA A 1 107 ? 10.808 -3.769 -17.992 1.00 74.44 107 ALA A C 1
ATOM 816 O O . ALA A 1 107 ? 10.417 -3.866 -16.830 1.00 74.44 107 ALA A O 1
ATOM 817 N N . GLN A 1 108 ? 10.262 -4.477 -18.986 1.00 78.88 108 GLN A N 1
ATOM 818 C CA . GLN A 1 108 ? 9.195 -5.460 -18.788 1.00 78.88 108 GLN A CA 1
ATOM 819 C C . GLN A 1 108 ? 9.634 -6.636 -17.918 1.00 78.88 108 GLN A C 1
ATOM 821 O O . GLN A 1 108 ? 8.908 -7.006 -17.000 1.00 78.88 108 GLN A O 1
ATOM 826 N N . SER A 1 109 ? 10.805 -7.224 -18.183 1.00 83.38 109 SER A N 1
ATOM 827 C CA . SER A 1 109 ? 11.295 -8.365 -17.403 1.00 83.38 109 SER A CA 1
ATOM 828 C C . SER A 1 109 ? 11.569 -7.975 -15.950 1.00 83.38 109 SER A C 1
ATOM 830 O O . SER A 1 109 ? 11.218 -8.727 -15.039 1.00 83.38 109 SER A O 1
ATOM 832 N N . LEU A 1 110 ? 12.099 -6.768 -15.717 1.00 83.19 110 LEU A N 1
ATOM 833 C CA . LEU A 1 110 ? 12.266 -6.205 -14.376 1.00 83.19 110 LEU A CA 1
ATOM 834 C C . LEU A 1 110 ? 10.928 -5.988 -13.676 1.00 83.19 110 LEU A C 1
ATOM 836 O O . LEU A 1 110 ? 10.778 -6.389 -12.521 1.00 83.19 110 LEU A O 1
ATOM 840 N N . LEU A 1 111 ? 9.948 -5.395 -14.365 1.00 86.19 111 LEU A N 1
ATOM 841 C CA . LEU A 1 111 ? 8.618 -5.203 -13.797 1.00 86.19 111 LEU A CA 1
ATOM 842 C C . LEU A 1 111 ? 7.966 -6.551 -13.475 1.00 86.19 111 LEU A C 1
ATOM 844 O O . LEU A 1 111 ? 7.422 -6.716 -12.389 1.00 86.19 111 LEU A O 1
ATOM 848 N N . PHE A 1 112 ? 8.055 -7.534 -14.369 1.00 87.25 112 PHE A N 1
ATOM 849 C CA . PHE A 1 112 ? 7.506 -8.868 -14.141 1.00 87.25 112 PHE A CA 1
ATOM 850 C C . PHE A 1 112 ? 8.151 -9.547 -12.926 1.00 87.25 112 PHE A C 1
ATOM 852 O O . PHE A 1 112 ? 7.444 -10.027 -12.040 1.00 87.25 112 PHE A O 1
ATOM 859 N N . ALA A 1 113 ? 9.482 -9.510 -12.820 1.00 86.38 113 ALA A N 1
ATOM 860 C CA . ALA A 1 113 ? 10.195 -10.024 -11.654 1.00 86.38 113 ALA A CA 1
ATOM 861 C C . ALA A 1 113 ? 9.768 -9.307 -10.359 1.00 86.38 113 ALA A C 1
ATOM 863 O O . ALA A 1 113 ? 9.539 -9.954 -9.335 1.00 86.38 113 ALA A O 1
ATOM 864 N N . ALA A 1 114 ? 9.604 -7.982 -10.401 1.00 87.75 114 ALA A N 1
ATOM 865 C CA . ALA A 1 114 ? 9.130 -7.198 -9.264 1.00 87.75 114 ALA A CA 1
ATOM 866 C C . ALA A 1 114 ? 7.682 -7.537 -8.879 1.00 87.75 114 ALA A C 1
ATOM 868 O O . ALA A 1 114 ? 7.372 -7.636 -7.693 1.00 87.75 114 ALA A O 1
ATOM 869 N N . VAL A 1 115 ? 6.808 -7.777 -9.858 1.00 88.88 115 VAL A N 1
ATOM 870 C CA . VAL A 1 115 ? 5.418 -8.199 -9.645 1.00 88.88 115 VAL A CA 1
ATOM 871 C C . VAL A 1 115 ? 5.358 -9.589 -9.004 1.00 88.88 115 VAL A C 1
ATOM 873 O O . VAL A 1 115 ? 4.582 -9.791 -8.072 1.00 88.88 115 VAL A O 1
ATOM 876 N N . LEU A 1 116 ? 6.209 -10.533 -9.419 1.00 88.88 116 LEU A N 1
ATOM 877 C CA . LEU A 1 116 ? 6.300 -11.851 -8.779 1.00 88.88 116 LEU A CA 1
ATOM 878 C C . LEU A 1 116 ? 6.777 -11.751 -7.322 1.00 88.88 116 LEU A C 1
ATOM 880 O O . LEU A 1 116 ? 6.165 -12.348 -6.433 1.00 88.88 116 LEU A O 1
ATOM 884 N N . LYS A 1 117 ? 7.814 -10.944 -7.051 1.00 89.50 117 LYS A N 1
ATOM 885 C CA . LYS A 1 117 ? 8.265 -10.652 -5.677 1.00 89.50 117 LYS A CA 1
ATOM 886 C C . LYS A 1 117 ? 7.148 -10.005 -4.849 1.00 89.50 117 LYS A C 1
ATOM 888 O O . LYS A 1 117 ? 6.933 -10.386 -3.699 1.00 89.50 117 LYS A O 1
ATOM 893 N N . ALA A 1 118 ? 6.405 -9.067 -5.436 1.00 89.06 118 ALA A N 1
ATOM 894 C CA . ALA A 1 118 ? 5.273 -8.406 -4.795 1.00 89.06 118 ALA A CA 1
ATOM 895 C C . ALA A 1 118 ? 4.136 -9.383 -4.463 1.00 89.06 118 ALA A C 1
ATOM 897 O O . ALA A 1 118 ? 3.592 -9.334 -3.361 1.00 89.06 118 ALA A O 1
ATOM 898 N N . ALA A 1 119 ? 3.805 -10.304 -5.371 1.00 88.44 119 ALA A N 1
ATOM 899 C CA . ALA A 1 119 ? 2.805 -11.340 -5.129 1.00 88.44 119 ALA A CA 1
ATOM 900 C C . ALA A 1 119 ? 3.207 -12.250 -3.958 1.00 88.44 119 ALA A C 1
ATOM 902 O O . ALA A 1 119 ? 2.400 -12.475 -3.054 1.00 88.44 119 ALA A O 1
ATOM 903 N N . ALA A 1 120 ? 4.463 -12.711 -3.927 1.00 89.56 120 ALA A N 1
ATOM 904 C CA . ALA A 1 120 ? 4.992 -13.514 -2.825 1.00 89.56 120 ALA A CA 1
ATOM 905 C C . ALA A 1 120 ? 4.952 -12.750 -1.487 1.00 89.56 120 ALA A C 1
ATOM 907 O O . ALA A 1 120 ? 4.538 -13.300 -0.463 1.00 89.56 120 ALA A O 1
ATOM 908 N N . TYR A 1 121 ? 5.308 -11.461 -1.503 1.00 91.56 121 TYR A N 1
ATOM 909 C CA . TYR A 1 121 ? 5.214 -10.590 -0.332 1.00 91.56 121 TYR A CA 1
ATOM 910 C C . TYR A 1 121 ? 3.770 -10.472 0.177 1.00 91.56 121 TYR A C 1
ATOM 912 O O . TYR A 1 121 ? 3.524 -10.664 1.367 1.00 91.56 121 TYR A O 1
ATOM 920 N N . ILE A 1 122 ? 2.800 -10.228 -0.712 1.00 89.62 122 ILE A N 1
ATOM 921 C CA . ILE A 1 122 ? 1.376 -10.113 -0.356 1.00 89.62 122 ILE A CA 1
ATOM 922 C C . ILE A 1 122 ? 0.829 -11.431 0.197 1.00 89.62 122 ILE A C 1
ATOM 924 O O . ILE A 1 122 ? 0.067 -11.410 1.165 1.00 89.62 122 ILE A O 1
ATOM 928 N N . GLN A 1 123 ? 1.213 -12.577 -0.371 1.00 90.50 123 GLN A N 1
ATOM 929 C CA . GLN A 1 123 ? 0.801 -13.887 0.141 1.00 90.50 123 GLN A CA 1
ATOM 930 C C . GLN A 1 123 ? 1.313 -14.121 1.563 1.00 90.50 123 GLN A C 1
ATOM 932 O O . GLN A 1 123 ? 0.539 -14.496 2.445 1.00 90.50 123 GLN A O 1
ATOM 937 N N . LYS A 1 124 ? 2.594 -13.842 1.820 1.00 91.75 124 LYS A N 1
ATOM 938 C CA . LYS A 1 124 ? 3.171 -14.024 3.155 1.00 91.75 124 LYS A CA 1
ATOM 939 C C . LYS A 1 124 ? 2.608 -13.009 4.163 1.00 91.75 124 LYS A C 1
ATOM 941 O O . LYS A 1 124 ? 2.254 -13.401 5.270 1.00 91.75 124 LYS A O 1
ATOM 946 N N . PHE A 1 125 ? 2.394 -11.755 3.755 1.00 91.69 125 PHE A N 1
ATOM 947 C CA . PHE A 1 125 ? 1.667 -10.750 4.545 1.00 91.69 125 PHE A CA 1
ATOM 948 C C . PHE A 1 125 ? 0.259 -11.237 4.914 1.00 91.69 125 PHE A C 1
ATOM 950 O O . PHE A 1 125 ? -0.155 -11.169 6.070 1.00 91.69 125 PHE A O 1
ATOM 957 N N . SER A 1 126 ? -0.464 -11.785 3.938 1.00 92.25 126 SER A N 1
ATOM 958 C CA . SER A 1 126 ? -1.813 -12.312 4.134 1.00 92.25 126 SER A CA 1
ATOM 959 C C . SER A 1 126 ? -1.851 -13.481 5.112 1.00 92.25 126 SER A C 1
ATOM 961 O O . SER A 1 126 ? -2.766 -13.552 5.929 1.00 92.25 126 SER A O 1
ATOM 963 N N . SER A 1 127 ? -0.847 -14.362 5.053 1.00 92.25 127 SER A N 1
ATOM 964 C CA . SER A 1 127 ? -0.685 -15.468 5.998 1.00 92.25 127 SER A CA 1
ATOM 965 C C . SER A 1 127 ? -0.409 -14.977 7.416 1.00 92.25 127 SER A C 1
ATOM 967 O O . SER A 1 127 ? -0.943 -15.548 8.356 1.00 92.25 127 SER A O 1
ATOM 969 N N . ILE A 1 128 ? 0.406 -13.934 7.591 1.00 91.75 128 ILE A N 1
ATOM 970 C CA . ILE A 1 128 ? 0.740 -13.407 8.924 1.00 91.75 128 ILE A CA 1
ATOM 971 C C . ILE A 1 128 ? -0.470 -12.736 9.582 1.00 91.75 128 ILE A C 1
ATOM 973 O O . ILE A 1 128 ? -0.633 -12.795 10.800 1.00 91.75 128 ILE A O 1
ATOM 977 N N . PHE A 1 129 ? -1.334 -12.091 8.799 1.00 90.94 129 PHE A N 1
ATOM 978 C CA . PHE A 1 129 ? -2.518 -11.402 9.317 1.00 90.94 129 PHE A CA 1
ATOM 979 C C . PHE A 1 129 ? -3.814 -12.213 9.228 1.00 90.94 129 PHE A C 1
ATOM 981 O O . PHE A 1 129 ? -4.871 -11.664 9.532 1.00 90.94 129 PHE A O 1
ATOM 988 N N . ASP A 1 130 ? -3.738 -13.496 8.860 1.00 93.50 130 ASP A N 1
ATOM 989 C CA . ASP A 1 130 ? -4.890 -14.400 8.728 1.00 93.50 130 ASP A CA 1
ATOM 990 C C . ASP A 1 130 ? -6.019 -13.806 7.862 1.00 93.50 130 ASP A C 1
ATOM 992 O O . ASP A 1 130 ? -7.207 -13.911 8.181 1.00 93.50 130 ASP A O 1
ATOM 996 N N . LEU A 1 131 ? -5.653 -13.127 6.769 1.00 92.44 131 LEU A N 1
ATOM 997 C CA . LEU A 1 131 ? -6.621 -12.433 5.920 1.00 92.44 131 LEU A CA 1
ATOM 998 C C . LEU A 1 131 ? -7.533 -13.423 5.208 1.00 92.44 131 LEU A C 1
ATOM 1000 O O . LEU A 1 131 ? -7.082 -14.458 4.710 1.00 92.44 131 LEU A O 1
ATOM 1004 N N . ASN A 1 132 ? -8.814 -13.081 5.084 1.00 93.06 132 ASN A N 1
ATOM 1005 C CA . ASN A 1 132 ? -9.740 -13.924 4.334 1.00 93.06 132 ASN A CA 1
ATOM 1006 C C . ASN A 1 132 ? -9.477 -13.827 2.818 1.00 93.06 132 ASN A C 1
ATOM 1008 O O . ASN A 1 132 ? -8.898 -12.860 2.328 1.00 93.06 132 ASN A O 1
ATOM 1012 N N . VAL A 1 133 ? -9.948 -14.812 2.049 1.00 91.69 133 VAL A N 1
ATOM 1013 C CA . VAL A 1 133 ? -9.697 -14.904 0.594 1.00 91.69 133 VAL A CA 1
ATOM 1014 C C . VAL A 1 133 ? -10.113 -13.635 -0.169 1.00 91.69 133 VAL A C 1
ATOM 1016 O O . VAL A 1 133 ? -9.456 -13.247 -1.135 1.00 91.69 133 VAL A O 1
ATOM 1019 N N . TYR A 1 134 ? -11.179 -12.957 0.263 1.00 92.38 134 TYR A N 1
ATOM 1020 C CA . TYR A 1 134 ? -11.638 -11.716 -0.363 1.00 92.38 134 TYR A CA 1
ATOM 1021 C C . TYR A 1 134 ? -10.664 -10.554 -0.116 1.00 92.38 134 TYR A C 1
ATOM 1023 O O . TYR A 1 134 ? -10.332 -9.814 -1.046 1.00 92.38 134 TYR A O 1
ATOM 1031 N N . GLU A 1 135 ? -10.159 -10.414 1.108 1.00 92.44 135 GLU A N 1
ATOM 1032 C CA . GLU A 1 135 ? -9.142 -9.421 1.466 1.00 92.44 135 GLU A CA 1
ATOM 1033 C C . GLU A 1 135 ? -7.827 -9.686 0.733 1.00 92.44 135 GLU A C 1
ATOM 1035 O O . GLU A 1 135 ? -7.269 -8.765 0.141 1.00 92.44 135 GLU A O 1
ATOM 1040 N N . GLN A 1 136 ? -7.381 -10.946 0.679 1.00 92.06 136 GLN A N 1
ATOM 1041 C CA . GLN A 1 136 ? -6.185 -11.347 -0.069 1.00 92.06 136 GLN A CA 1
ATOM 1042 C C . GLN A 1 136 ? -6.290 -10.962 -1.545 1.00 92.06 136 GLN A C 1
ATOM 1044 O O . GLN A 1 136 ? -5.384 -10.346 -2.106 1.00 92.06 136 GLN A O 1
ATOM 1049 N N . ARG A 1 137 ? -7.432 -11.266 -2.172 1.00 90.62 137 ARG A N 1
ATOM 1050 C CA . ARG A 1 137 ? -7.688 -10.902 -3.567 1.00 90.62 137 ARG A CA 1
ATOM 1051 C C . ARG A 1 137 ? -7.730 -9.390 -3.764 1.00 90.62 137 ARG A C 1
ATOM 1053 O O . ARG A 1 137 ? -7.227 -8.889 -4.763 1.00 90.62 137 ARG A O 1
ATOM 1060 N N . THR A 1 138 ? -8.310 -8.660 -2.816 1.00 91.75 138 THR A N 1
ATOM 1061 C CA . THR A 1 138 ? -8.357 -7.193 -2.857 1.00 91.75 138 THR A CA 1
ATOM 1062 C C . THR A 1 138 ? -6.951 -6.597 -2.775 1.00 91.75 138 THR A C 1
ATOM 1064 O O . THR A 1 138 ? -6.623 -5.699 -3.553 1.00 91.75 138 THR A O 1
ATOM 1067 N N . LEU A 1 139 ? -6.099 -7.127 -1.891 1.00 92.31 139 LEU A N 1
ATOM 1068 C CA . LEU A 1 139 ? -4.697 -6.725 -1.770 1.00 92.31 139 LEU A CA 1
ATOM 1069 C C . LEU A 1 139 ? -3.900 -7.021 -3.038 1.00 92.31 139 LEU A C 1
ATOM 1071 O O . LEU A 1 139 ? -3.181 -6.144 -3.508 1.00 92.31 139 LEU A O 1
ATOM 1075 N N . LEU A 1 140 ? -4.054 -8.215 -3.616 1.00 90.56 140 LEU A N 1
ATOM 1076 C CA . LEU A 1 140 ? -3.401 -8.567 -4.878 1.00 90.56 140 LEU A CA 1
ATOM 1077 C C . LEU A 1 140 ? -3.830 -7.612 -5.998 1.00 90.56 140 LEU A C 1
ATOM 1079 O O . LEU A 1 140 ? -2.978 -6.989 -6.619 1.00 90.56 140 LEU A O 1
ATOM 1083 N N . LYS A 1 141 ? -5.135 -7.387 -6.182 1.00 90.44 141 LYS A N 1
ATOM 1084 C CA . LYS A 1 141 ? -5.656 -6.496 -7.233 1.00 90.44 141 LYS A CA 1
ATOM 1085 C C . LYS A 1 141 ? -5.176 -5.061 -7.127 1.00 90.44 141 LYS A C 1
ATOM 1087 O O . LYS A 1 141 ? -4.855 -4.429 -8.126 1.00 90.44 141 LYS A O 1
ATOM 1092 N N . THR A 1 142 ? -5.211 -4.511 -5.918 1.00 92.25 142 THR A N 1
ATOM 1093 C CA . THR A 1 142 ? -5.052 -3.064 -5.722 1.00 92.25 142 THR A CA 1
ATOM 1094 C C . THR A 1 142 ? -3.656 -2.670 -5.257 1.00 92.25 142 THR A C 1
ATOM 1096 O O . THR A 1 142 ? -3.271 -1.513 -5.414 1.00 92.25 142 THR A O 1
ATOM 1099 N N . GLY A 1 143 ? -2.904 -3.604 -4.674 1.00 93.88 143 GLY A N 1
ATOM 1100 C CA . GLY A 1 143 ? -1.605 -3.357 -4.056 1.00 93.88 143 GLY A CA 1
ATOM 1101 C C . GLY A 1 143 ? -0.410 -3.851 -4.867 1.00 93.88 143 GLY A C 1
ATOM 1102 O O . GLY A 1 143 ? 0.672 -3.294 -4.699 1.00 93.88 143 GLY A O 1
ATOM 1103 N N . ILE A 1 144 ? -0.569 -4.841 -5.756 1.00 95.00 144 ILE A N 1
ATOM 1104 C CA . ILE A 1 144 ? 0.579 -5.524 -6.382 1.00 95.00 144 ILE A CA 1
ATOM 1105 C C . ILE A 1 144 ? 1.510 -4.578 -7.146 1.00 95.00 144 ILE A C 1
ATOM 1107 O O . ILE A 1 144 ? 2.720 -4.638 -6.947 1.00 95.00 144 ILE A O 1
ATOM 1111 N N . LEU A 1 145 ? 0.966 -3.647 -7.938 1.00 94.56 145 LEU A N 1
ATOM 1112 C CA . LEU A 1 145 ? 1.773 -2.672 -8.681 1.00 94.56 145 LEU A CA 1
ATOM 1113 C C . LEU A 1 145 ? 2.493 -1.689 -7.754 1.00 94.56 145 LEU A C 1
ATOM 1115 O O . LEU A 1 145 ? 3.645 -1.348 -8.000 1.00 94.56 145 LEU A O 1
ATOM 1119 N N . CYS A 1 146 ? 1.852 -1.272 -6.659 1.00 96.69 146 CYS A N 1
ATOM 1120 C CA . CYS A 1 146 ? 2.487 -0.385 -5.686 1.00 96.69 146 CYS A CA 1
ATOM 1121 C C . CYS A 1 146 ? 3.685 -1.081 -5.021 1.00 96.69 146 CYS A C 1
ATOM 1123 O O . CYS A 1 146 ? 4.765 -0.505 -4.920 1.00 96.69 146 CYS A O 1
ATOM 1125 N N . ILE A 1 147 ? 3.512 -2.340 -4.603 1.00 96.38 147 ILE A N 1
ATOM 1126 C CA . ILE A 1 147 ? 4.584 -3.127 -3.982 1.00 96.38 147 ILE A CA 1
ATOM 1127 C C . ILE A 1 147 ? 5.693 -3.438 -4.985 1.00 96.38 147 ILE A C 1
ATOM 1129 O O . ILE A 1 147 ? 6.861 -3.361 -4.615 1.00 96.38 147 ILE A O 1
ATOM 1133 N N . ALA A 1 148 ? 5.357 -3.722 -6.245 1.00 94.12 148 ALA A N 1
ATOM 1134 C CA . ALA A 1 148 ? 6.343 -3.927 -7.301 1.00 94.12 148 ALA A CA 1
ATOM 1135 C C . ALA A 1 148 ? 7.201 -2.670 -7.519 1.00 94.12 148 ALA A C 1
ATOM 1137 O O . ALA A 1 148 ? 8.424 -2.770 -7.519 1.00 94.12 148 ALA A O 1
ATOM 1138 N N . LEU A 1 149 ? 6.588 -1.484 -7.608 1.00 94.69 149 LEU A N 1
ATOM 1139 C CA . LEU A 1 149 ? 7.308 -0.212 -7.741 1.00 94.69 149 LEU A CA 1
ATOM 1140 C C . LEU A 1 149 ? 8.244 0.057 -6.555 1.00 94.69 149 LEU A C 1
ATOM 1142 O O . LEU A 1 149 ? 9.408 0.410 -6.748 1.00 94.69 149 LEU A O 1
ATOM 1146 N N . ILE A 1 150 ? 7.767 -0.165 -5.326 1.00 95.69 150 ILE A N 1
ATOM 1147 C CA . ILE A 1 150 ? 8.595 -0.015 -4.121 1.00 95.69 150 ILE A CA 1
ATOM 1148 C C . ILE A 1 150 ? 9.738 -1.040 -4.118 1.00 95.69 150 ILE A C 1
ATOM 1150 O O . ILE A 1 150 ? 10.863 -0.699 -3.759 1.00 95.69 150 ILE A O 1
ATOM 1154 N N . GLN A 1 151 ? 9.479 -2.281 -4.543 1.00 93.94 151 GLN A N 1
ATOM 1155 C CA . GLN A 1 151 ? 10.498 -3.327 -4.633 1.00 93.94 151 GLN A CA 1
ATOM 1156 C C . GLN A 1 151 ? 11.572 -2.989 -5.668 1.00 93.94 151 GLN A C 1
ATOM 1158 O O . GLN A 1 151 ? 12.751 -3.182 -5.392 1.00 93.94 151 GLN A O 1
ATOM 1163 N N . MET A 1 152 ? 11.192 -2.449 -6.828 1.00 91.06 152 MET A N 1
ATOM 1164 C CA . MET A 1 152 ? 12.153 -1.976 -7.828 1.00 91.06 152 MET A CA 1
ATOM 1165 C C . MET A 1 152 ? 13.031 -0.859 -7.262 1.00 91.06 152 MET A C 1
ATOM 1167 O O . MET A 1 152 ? 14.244 -0.873 -7.459 1.00 91.06 152 MET A O 1
ATOM 1171 N N . ALA A 1 153 ? 12.442 0.081 -6.518 1.00 91.88 153 ALA A N 1
ATOM 1172 C CA . ALA A 1 153 ? 13.204 1.139 -5.865 1.00 91.88 153 ALA A CA 1
ATOM 1173 C C . ALA A 1 153 ? 14.177 0.596 -4.807 1.00 91.88 153 ALA A C 1
ATOM 1175 O O . ALA A 1 153 ? 15.319 1.046 -4.745 1.00 91.88 153 ALA A O 1
ATOM 1176 N N . GLU A 1 154 ? 13.764 -0.401 -4.021 1.00 92.31 154 GLU A N 1
ATOM 1177 C CA . GLU A 1 154 ? 14.636 -1.075 -3.053 1.00 92.31 154 GLU A CA 1
ATOM 1178 C C . GLU A 1 154 ? 15.782 -1.838 -3.739 1.00 92.31 154 GLU A C 1
ATOM 1180 O O . GLU A 1 154 ? 16.930 -1.763 -3.301 1.00 92.31 154 GLU A O 1
ATOM 1185 N N . ASP A 1 155 ? 15.492 -2.556 -4.825 1.00 87.94 155 ASP A N 1
ATOM 1186 C CA . ASP A 1 155 ? 16.497 -3.292 -5.596 1.00 87.94 155 ASP A CA 1
ATOM 1187 C C . ASP A 1 155 ? 17.529 -2.31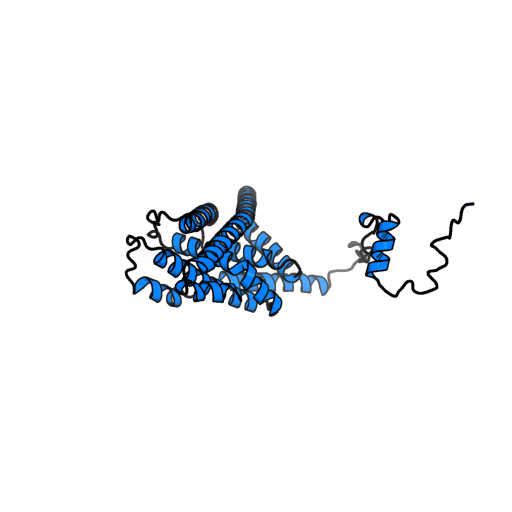3 -6.201 1.00 87.94 155 ASP A C 1
ATOM 1189 O O . ASP A 1 155 ? 18.735 -2.565 -6.137 1.00 87.94 155 ASP A O 1
ATOM 1193 N N . CYS A 1 156 ? 17.084 -1.146 -6.691 1.00 85.81 156 CYS A N 1
ATOM 1194 C CA . CYS A 1 156 ? 17.970 -0.054 -7.111 1.00 85.81 156 CYS A CA 1
ATOM 1195 C C . CYS A 1 156 ? 18.779 0.540 -5.949 1.00 85.81 156 CYS A C 1
ATOM 1197 O O . CYS A 1 156 ? 19.948 0.856 -6.135 1.00 85.81 156 CYS A O 1
ATOM 1199 N N . TYR A 1 157 ? 18.191 0.686 -4.759 1.00 87.00 157 TYR A N 1
ATOM 1200 C CA . TYR A 1 157 ? 18.905 1.171 -3.574 1.00 87.00 157 TYR A CA 1
ATOM 1201 C C . TYR A 1 157 ? 20.056 0.235 -3.179 1.00 87.00 157 TYR A C 1
ATOM 1203 O O . TYR A 1 157 ? 21.153 0.690 -2.858 1.00 87.00 157 TYR A O 1
ATOM 1211 N N . LYS A 1 158 ? 19.818 -1.083 -3.214 1.00 85.19 158 LYS A N 1
ATOM 1212 C CA . LYS A 1 158 ? 20.823 -2.104 -2.871 1.00 85.19 158 LYS A CA 1
ATOM 1213 C C . LYS A 1 158 ? 21.912 -2.226 -3.929 1.00 85.19 158 LYS A C 1
ATOM 1215 O O . LYS A 1 158 ? 23.072 -2.466 -3.600 1.00 85.19 158 LYS A O 1
ATOM 1220 N N . CYS A 1 159 ? 21.547 -2.080 -5.197 1.00 81.06 159 CYS A N 1
ATOM 1221 C CA . CYS A 1 159 ? 22.488 -2.146 -6.296 1.00 81.06 159 CYS A CA 1
ATOM 1222 C C . CYS A 1 159 ? 23.017 -0.741 -6.597 1.00 81.06 159 CYS A C 1
ATOM 1224 O O . CYS A 1 159 ? 22.480 -0.027 -7.439 1.00 81.06 159 CYS A O 1
ATOM 1226 N N . SER A 1 160 ? 24.130 -0.362 -5.968 1.00 63.97 160 SER A N 1
ATOM 1227 C CA . SER A 1 160 ? 24.852 0.894 -6.241 1.00 63.97 160 SER A CA 1
ATOM 1228 C C . SER A 1 160 ? 25.273 1.085 -7.714 1.00 63.97 160 SER A C 1
ATOM 1230 O O . SER A 1 160 ? 25.771 2.151 -8.069 1.00 63.97 160 SER A O 1
ATOM 1232 N N . GLN A 1 161 ? 25.054 0.080 -8.574 1.00 54.62 161 GLN A N 1
ATOM 1233 C CA . GLN A 1 161 ? 25.334 0.084 -10.011 1.00 54.62 161 GLN A CA 1
ATOM 1234 C C . GLN A 1 161 ? 24.098 0.132 -10.925 1.00 54.62 161 GLN A C 1
ATOM 1236 O O . GLN A 1 161 ? 24.269 0.228 -12.138 1.00 54.62 161 GLN A O 1
ATOM 1241 N N . LEU A 1 162 ? 22.862 0.127 -10.405 1.00 54.97 162 LEU A N 1
ATOM 1242 C CA . LEU A 1 162 ? 21.659 0.348 -11.226 1.00 54.97 162 LEU A CA 1
ATOM 1243 C C . LEU A 1 162 ? 21.505 1.845 -11.561 1.00 54.97 162 LEU A C 1
ATOM 1245 O O . LEU A 1 162 ? 20.495 2.479 -11.254 1.00 54.97 162 LEU A O 1
ATOM 1249 N N . GLN A 1 163 ? 22.513 2.434 -12.210 1.00 57.97 163 GLN A N 1
ATOM 1250 C CA . GLN A 1 163 ? 22.286 3.645 -12.984 1.00 57.97 163 GLN A CA 1
ATOM 1251 C C . GLN A 1 163 ? 21.401 3.237 -14.157 1.00 57.97 163 GLN A C 1
ATOM 1253 O O . GLN A 1 163 ? 21.838 2.558 -15.082 1.00 57.97 163 GLN A O 1
ATOM 1258 N N . THR A 1 164 ? 20.123 3.610 -14.104 1.00 54.22 164 THR A N 1
ATOM 1259 C CA . THR A 1 164 ? 19.275 3.558 -15.294 1.00 54.22 164 THR A CA 1
ATOM 1260 C C . THR A 1 164 ? 19.895 4.500 -16.310 1.00 54.22 164 THR A C 1
ATOM 1262 O O . THR A 1 164 ? 19.728 5.717 -16.204 1.00 54.22 164 THR A O 1
ATOM 1265 N N . HIS A 1 165 ? 20.640 3.946 -17.261 1.00 56.66 165 HIS A N 1
ATOM 1266 C CA . HIS A 1 165 ? 20.941 4.644 -18.498 1.00 56.66 165 HIS A CA 1
ATOM 1267 C C . HIS A 1 165 ? 19.621 5.159 -19.082 1.00 56.66 165 HIS A C 1
ATOM 1269 O O . HIS A 1 165 ? 18.594 4.495 -18.937 1.00 56.66 165 HIS A O 1
ATOM 1275 N N . GLN A 1 166 ? 19.635 6.370 -19.645 1.00 54.62 166 GLN A N 1
ATOM 1276 C CA . GLN A 1 166 ? 18.459 7.011 -20.235 1.00 54.62 166 GLN A CA 1
ATOM 1277 C C . GLN A 1 166 ? 17.776 6.038 -21.204 1.00 54.62 166 GLN A C 1
ATOM 1279 O O . GLN A 1 166 ? 18.304 5.734 -22.270 1.00 54.62 166 GLN A O 1
ATOM 1284 N N . ILE A 1 167 ? 16.627 5.501 -20.799 1.00 55.16 167 ILE A N 1
ATOM 1285 C CA . ILE A 1 167 ? 15.734 4.768 -21.688 1.00 55.16 167 ILE A CA 1
ATOM 1286 C C . ILE A 1 167 ? 14.649 5.772 -22.051 1.00 55.16 167 ILE A C 1
ATOM 1288 O O . ILE A 1 167 ? 13.780 6.043 -21.227 1.00 55.16 167 ILE A O 1
ATOM 1292 N N . ASP A 1 168 ? 14.710 6.307 -23.268 1.00 56.81 168 ASP A N 1
ATOM 1293 C CA . ASP A 1 168 ? 13.730 7.255 -23.807 1.00 56.81 168 ASP A CA 1
ATOM 1294 C C . ASP A 1 168 ? 12.398 6.544 -24.098 1.00 56.81 168 ASP A C 1
ATOM 1296 O O . ASP A 1 168 ? 12.102 6.197 -25.237 1.00 56.81 168 ASP A O 1
ATOM 1300 N N . ASN A 1 169 ? 11.604 6.261 -23.064 1.00 69.81 169 ASN A N 1
ATOM 1301 C CA . ASN A 1 169 ? 10.229 5.778 -23.186 1.00 69.81 169 ASN A CA 1
ATOM 1302 C C . ASN A 1 169 ? 9.407 6.279 -21.993 1.00 69.81 169 ASN A C 1
ATOM 1304 O O . ASN A 1 169 ? 9.826 6.096 -20.851 1.00 69.81 169 ASN A O 1
ATOM 1308 N N . SER A 1 170 ? 8.197 6.790 -22.249 1.00 75.88 170 SER A N 1
ATOM 1309 C CA . SER A 1 170 ? 7.298 7.330 -21.210 1.00 75.88 170 SER A CA 1
ATOM 1310 C C . SER A 1 170 ? 7.034 6.351 -20.057 1.00 75.88 170 SER A C 1
ATOM 1312 O O . SER A 1 170 ? 6.969 6.751 -18.902 1.00 75.88 170 SER A O 1
ATOM 1314 N N . PHE A 1 171 ? 6.971 5.052 -20.364 1.00 78.25 171 PHE A N 1
ATOM 1315 C CA . PHE A 1 171 ? 6.828 3.978 -19.377 1.00 78.25 171 PHE A CA 1
ATOM 1316 C C . PHE A 1 171 ? 7.985 3.910 -18.380 1.00 78.25 171 PHE A C 1
ATOM 1318 O O . PHE A 1 171 ? 7.800 3.679 -17.183 1.00 78.25 171 PHE A O 1
ATOM 1325 N N . THR A 1 172 ? 9.205 4.118 -18.870 1.00 82.25 172 THR A N 1
ATOM 1326 C CA . THR A 1 172 ? 10.380 4.151 -18.007 1.00 82.25 172 THR A CA 1
ATOM 1327 C C . THR A 1 172 ? 10.384 5.415 -17.155 1.00 82.25 172 THR A C 1
ATOM 1329 O O . THR A 1 172 ? 10.809 5.348 -16.004 1.00 82.25 172 THR A O 1
ATOM 1332 N N . ASP A 1 173 ? 9.856 6.530 -17.665 1.00 88.44 173 ASP A N 1
ATOM 1333 C CA . ASP A 1 173 ? 9.808 7.799 -16.934 1.00 88.44 173 ASP A CA 1
ATOM 1334 C C . ASP A 1 173 ? 8.972 7.684 -15.656 1.00 88.44 173 ASP A C 1
ATOM 1336 O O . ASP A 1 173 ? 9.445 8.078 -14.590 1.00 88.44 173 ASP A O 1
ATOM 1340 N N . THR A 1 174 ? 7.788 7.061 -15.709 1.00 90.56 174 THR A N 1
ATOM 1341 C CA . THR A 1 174 ? 6.946 6.834 -14.518 1.00 90.56 174 THR A CA 1
ATOM 1342 C C . THR A 1 174 ? 7.661 5.987 -13.467 1.00 90.56 174 THR A C 1
ATOM 1344 O O . THR A 1 174 ? 7.649 6.317 -12.279 1.00 90.56 174 THR A O 1
ATOM 1347 N N . ILE A 1 175 ? 8.323 4.905 -13.889 1.00 89.44 175 ILE A N 1
ATOM 1348 C CA . ILE A 1 175 ? 9.072 4.020 -12.985 1.00 89.44 175 ILE A CA 1
ATOM 1349 C C . ILE A 1 175 ? 10.265 4.764 -12.374 1.00 89.44 175 ILE A C 1
ATOM 1351 O O . ILE A 1 175 ? 10.493 4.682 -11.166 1.00 89.44 175 ILE A O 1
ATOM 1355 N N . VAL A 1 176 ? 11.019 5.507 -13.186 1.00 89.38 176 VAL A N 1
ATOM 1356 C CA . VAL A 1 176 ? 12.191 6.279 -12.753 1.00 89.38 176 VAL A CA 1
ATOM 1357 C C . VAL A 1 176 ? 11.786 7.401 -11.802 1.00 89.38 176 VAL A C 1
ATOM 1359 O O . VAL A 1 176 ? 12.446 7.593 -10.780 1.00 89.38 176 VAL A O 1
ATOM 1362 N N . GLN A 1 177 ? 10.695 8.109 -12.090 1.00 92.94 177 GLN A N 1
ATOM 1363 C CA . GLN A 1 177 ? 10.170 9.162 -11.228 1.00 92.94 177 GLN A CA 1
ATOM 1364 C C . GLN A 1 177 ? 9.722 8.589 -9.881 1.00 92.94 177 GLN A C 1
ATOM 1366 O O . GLN A 1 177 ? 10.181 9.062 -8.839 1.00 92.94 177 GLN A O 1
ATOM 1371 N N . CYS A 1 178 ? 8.923 7.515 -9.897 1.00 94.25 178 CYS A N 1
ATOM 1372 C CA . CYS A 1 178 ? 8.515 6.815 -8.682 1.00 94.25 178 CYS A CA 1
ATOM 1373 C C . CYS A 1 178 ? 9.732 6.365 -7.870 1.00 94.25 178 CYS A C 1
ATOM 1375 O O . CYS A 1 178 ? 9.791 6.600 -6.667 1.00 94.25 178 CYS A O 1
ATOM 1377 N N . ARG A 1 179 ? 10.727 5.748 -8.518 1.00 92.94 179 ARG A N 1
ATOM 1378 C CA . ARG A 1 179 ? 11.966 5.317 -7.866 1.00 92.94 179 ARG A CA 1
ATOM 1379 C C . ARG A 1 179 ? 12.660 6.484 -7.176 1.00 92.94 179 ARG A C 1
ATOM 1381 O O . ARG A 1 179 ? 13.003 6.369 -6.004 1.00 92.94 179 ARG A O 1
ATOM 1388 N N . ASN A 1 180 ? 12.896 7.575 -7.898 1.00 93.19 180 ASN A N 1
ATOM 1389 C CA . ASN A 1 180 ? 13.642 8.711 -7.371 1.00 93.19 180 ASN A CA 1
ATOM 1390 C C . ASN A 1 180 ? 12.934 9.307 -6.146 1.00 93.19 180 ASN A C 1
ATOM 1392 O O . ASN A 1 180 ? 13.600 9.575 -5.154 1.00 93.19 180 ASN A O 1
ATOM 1396 N N . GLU A 1 181 ? 11.605 9.431 -6.175 1.00 95.62 181 GLU A N 1
ATOM 1397 C CA . GLU A 1 181 ? 10.823 9.887 -5.019 1.00 95.62 181 GLU A CA 1
ATOM 1398 C C . GLU A 1 181 ? 10.828 8.892 -3.854 1.00 95.62 181 GLU A C 1
ATOM 1400 O O . GLU A 1 181 ? 11.008 9.299 -2.712 1.00 95.62 181 GLU A O 1
ATOM 1405 N N . VAL A 1 182 ? 10.708 7.582 -4.103 1.00 95.00 182 VAL A N 1
ATOM 1406 C CA . VAL A 1 182 ? 10.821 6.586 -3.022 1.00 95.00 182 VAL A CA 1
ATOM 1407 C C . VAL A 1 182 ? 12.189 6.697 -2.342 1.00 95.00 182 VAL A C 1
ATOM 1409 O O . VAL A 1 182 ? 12.263 6.645 -1.116 1.00 95.00 182 VAL A O 1
ATOM 1412 N N . LEU A 1 183 ? 13.264 6.884 -3.114 1.00 93.38 183 LEU A N 1
ATOM 1413 C CA . LEU A 1 183 ? 14.633 6.996 -2.603 1.00 93.38 183 LEU A CA 1
ATOM 1414 C C . LEU A 1 183 ? 14.902 8.291 -1.823 1.00 93.38 183 LEU A C 1
ATOM 1416 O O . LEU A 1 183 ? 15.835 8.312 -1.019 1.00 93.38 183 LEU A O 1
ATOM 1420 N N . THR A 1 184 ? 14.113 9.357 -2.016 1.00 94.38 184 THR A N 1
ATOM 1421 C CA . THR A 1 184 ? 14.245 10.571 -1.189 1.00 94.38 184 THR A CA 1
ATOM 1422 C C . THR A 1 184 ? 13.680 10.387 0.216 1.00 94.38 184 THR A C 1
ATOM 1424 O O . THR A 1 184 ? 14.083 11.117 1.116 1.00 94.38 184 THR A O 1
ATOM 1427 N N . VAL A 1 185 ? 12.779 9.420 0.415 1.00 94.00 185 VAL A N 1
ATOM 1428 C CA . VAL A 1 185 ? 12.153 9.139 1.717 1.00 94.00 185 VAL A CA 1
ATOM 1429 C C . VAL A 1 185 ? 12.732 7.875 2.361 1.00 94.00 185 VAL A C 1
ATOM 1431 O O . VAL A 1 185 ? 12.904 7.813 3.577 1.00 94.00 185 VAL A O 1
ATOM 1434 N N . CYS A 1 186 ? 13.034 6.844 1.569 1.00 92.50 186 CYS A N 1
ATOM 1435 C CA . CYS A 1 186 ? 13.510 5.550 2.050 1.00 92.50 186 CYS A CA 1
ATOM 1436 C C . CYS A 1 186 ? 15.038 5.463 1.977 1.00 92.50 186 CYS A C 1
ATOM 1438 O O . CYS A 1 186 ? 15.616 5.377 0.895 1.00 92.50 186 CYS A O 1
ATOM 1440 N N . HIS A 1 187 ? 15.694 5.412 3.137 1.00 90.56 187 HIS A N 1
ATOM 1441 C CA . HIS A 1 187 ? 17.160 5.317 3.243 1.00 90.56 187 HIS A CA 1
ATOM 1442 C C . HIS A 1 187 ? 17.643 4.041 3.945 1.00 90.56 187 HIS A C 1
ATOM 1444 O O . HIS A 1 187 ? 18.831 3.855 4.183 1.00 90.56 187 HIS A O 1
ATOM 1450 N N . THR A 1 188 ? 16.732 3.153 4.335 1.00 90.56 188 THR A N 1
ATOM 1451 C CA . THR A 1 188 ? 17.062 1.876 4.986 1.00 90.56 188 THR A CA 1
ATOM 1452 C C . THR A 1 188 ? 16.139 0.779 4.478 1.00 90.56 188 THR A C 1
ATOM 1454 O O . THR A 1 188 ? 14.993 1.061 4.131 1.00 90.56 188 THR A O 1
ATOM 1457 N N . SER A 1 189 ? 16.572 -0.485 4.489 1.00 89.69 189 SER A N 1
ATOM 1458 C CA . SER A 1 189 ? 15.688 -1.606 4.120 1.00 89.69 189 SER A CA 1
ATOM 1459 C C . SER A 1 189 ? 14.393 -1.608 4.943 1.00 89.69 189 SER A C 1
ATOM 1461 O O . SER A 1 189 ? 13.313 -1.736 4.381 1.00 89.69 189 SER A O 1
ATOM 1463 N N . SER A 1 190 ? 14.483 -1.317 6.245 1.00 90.00 190 SER A N 1
ATOM 1464 C CA . SER A 1 190 ? 13.308 -1.229 7.117 1.00 90.00 190 SER A CA 1
ATOM 1465 C C . SER A 1 190 ? 12.318 -0.147 6.673 1.00 90.00 190 SER A C 1
ATOM 1467 O O . SER A 1 190 ? 11.113 -0.352 6.767 1.00 90.00 190 SER A O 1
ATOM 1469 N N . SER A 1 191 ? 12.793 0.995 6.159 1.00 91.81 191 SER A N 1
ATOM 1470 C CA . SER A 1 191 ? 11.905 2.047 5.640 1.00 91.81 191 SER A CA 1
ATOM 1471 C C . SER A 1 191 ? 11.117 1.608 4.400 1.00 91.81 191 SER A C 1
ATOM 1473 O O . SER A 1 191 ? 9.935 1.936 4.298 1.00 91.81 191 SER A O 1
ATOM 1475 N N . PHE A 1 192 ? 11.711 0.791 3.520 1.00 93.44 192 PHE A N 1
ATOM 1476 C CA . PHE A 1 192 ? 10.982 0.177 2.405 1.00 93.44 192 PHE A CA 1
ATOM 1477 C C . PHE A 1 192 ? 9.919 -0.799 2.906 1.00 93.44 192 PHE A C 1
ATOM 1479 O O . PHE A 1 192 ? 8.795 -0.786 2.405 1.00 93.44 192 PHE A O 1
ATOM 1486 N N . ASP A 1 193 ? 10.240 -1.617 3.909 1.00 92.44 193 ASP A N 1
ATOM 1487 C CA . ASP A 1 193 ? 9.285 -2.576 4.466 1.00 92.44 193 ASP A CA 1
ATOM 1488 C C . ASP A 1 193 ? 8.110 -1.872 5.155 1.00 92.44 193 ASP A C 1
ATOM 1490 O O . ASP A 1 193 ? 6.957 -2.243 4.932 1.00 92.44 193 ASP A O 1
ATOM 1494 N N . TYR A 1 194 ? 8.363 -0.795 5.906 1.00 93.38 194 TYR A N 1
ATOM 1495 C CA . TYR A 1 194 ? 7.295 0.043 6.455 1.00 93.38 194 TYR A CA 1
ATOM 1496 C C . TYR A 1 194 ? 6.410 0.633 5.358 1.00 93.38 194 TYR A C 1
ATOM 1498 O O . TYR A 1 194 ? 5.184 0.568 5.471 1.00 93.38 194 TYR A O 1
ATOM 1506 N N . LEU A 1 195 ? 7.000 1.153 4.278 1.00 95.81 195 LEU A N 1
ATOM 1507 C CA . LEU A 1 195 ? 6.235 1.696 3.158 1.00 95.81 195 LEU A CA 1
ATOM 1508 C C . LEU A 1 195 ? 5.360 0.617 2.499 1.00 95.81 195 LEU A C 1
ATOM 1510 O O . LEU A 1 195 ? 4.169 0.848 2.286 1.00 95.81 195 LEU A O 1
ATOM 1514 N N . LYS A 1 196 ? 5.901 -0.585 2.251 1.00 95.94 196 LYS A N 1
ATOM 1515 C CA . LYS A 1 196 ? 5.144 -1.733 1.717 1.00 95.94 196 LYS A CA 1
ATOM 1516 C C . LYS A 1 196 ? 3.963 -2.097 2.618 1.00 95.94 196 LYS A C 1
ATOM 1518 O O . LYS A 1 196 ? 2.835 -2.205 2.136 1.00 95.94 196 LYS A O 1
ATOM 1523 N N . ILE A 1 197 ? 4.200 -2.239 3.925 1.00 94.25 197 ILE A N 1
ATOM 1524 C CA . ILE A 1 197 ? 3.158 -2.549 4.913 1.00 94.25 197 ILE A CA 1
ATOM 1525 C C . ILE A 1 197 ? 2.065 -1.479 4.888 1.00 94.25 197 ILE A C 1
ATOM 1527 O O . ILE A 1 197 ? 0.883 -1.807 4.808 1.00 94.25 197 ILE A O 1
ATOM 1531 N N . LEU A 1 198 ? 2.440 -0.199 4.941 1.00 94.94 198 LEU A N 1
ATOM 1532 C CA . LEU A 1 198 ? 1.477 0.897 4.985 1.00 94.94 198 LEU A CA 1
ATOM 1533 C C . LEU A 1 198 ? 0.633 0.986 3.713 1.00 94.94 198 LEU A C 1
ATOM 1535 O O . LEU A 1 198 ? -0.577 1.197 3.812 1.00 94.94 198 LEU A O 1
ATOM 1539 N N . VAL A 1 199 ? 1.235 0.768 2.541 1.00 96.19 199 VAL A N 1
ATOM 1540 C CA . VAL A 1 199 ? 0.504 0.689 1.271 1.00 96.19 199 VAL A CA 1
ATOM 1541 C C . VAL A 1 199 ? -0.530 -0.436 1.310 1.00 96.19 199 VAL A C 1
ATOM 1543 O O . VAL A 1 199 ? -1.687 -0.191 0.971 1.00 96.19 199 VAL A O 1
ATOM 1546 N N . LEU A 1 200 ? -0.166 -1.642 1.767 1.00 94.75 200 LEU A N 1
ATOM 1547 C CA . LEU A 1 200 ? -1.114 -2.761 1.872 1.00 94.75 200 LEU A CA 1
ATOM 1548 C C . LEU A 1 200 ? -2.233 -2.474 2.876 1.00 94.75 200 LEU A C 1
ATOM 1550 O O . LEU A 1 200 ? -3.408 -2.673 2.569 1.00 94.75 200 LEU A O 1
ATOM 1554 N N . LEU A 1 201 ? -1.896 -1.949 4.054 1.00 92.69 201 LEU A N 1
ATOM 1555 C CA . LEU A 1 201 ? -2.885 -1.599 5.075 1.00 92.69 201 LEU A CA 1
ATOM 1556 C C . LEU A 1 201 ? -3.855 -0.509 4.593 1.00 92.69 201 LEU A C 1
ATOM 1558 O O . LEU A 1 201 ? -5.021 -0.523 4.980 1.00 92.69 201 LEU A O 1
ATOM 1562 N N . ASN A 1 202 ? -3.421 0.405 3.718 1.00 93.75 202 ASN A N 1
ATOM 1563 C CA . ASN A 1 202 ? -4.292 1.434 3.144 1.00 93.75 202 ASN A CA 1
ATOM 1564 C C . ASN A 1 202 ? -5.350 0.865 2.176 1.00 93.75 202 ASN A C 1
ATOM 1566 O O . ASN A 1 202 ? -6.396 1.486 1.964 1.00 93.75 202 ASN A O 1
ATOM 1570 N N . LYS A 1 203 ? -5.115 -0.329 1.612 1.00 93.00 203 LYS A N 1
ATOM 1571 C CA . LYS A 1 203 ? -6.058 -0.995 0.701 1.00 93.00 203 LYS A CA 1
ATOM 1572 C C . LYS A 1 203 ? -7.201 -1.717 1.416 1.00 93.00 203 LYS A C 1
ATOM 1574 O O . LYS A 1 203 ? -8.229 -1.962 0.788 1.00 93.00 203 LYS A O 1
ATOM 1579 N N . VAL A 1 204 ? -7.083 -2.008 2.716 1.00 91.44 204 VAL A N 1
ATOM 1580 C CA . VAL A 1 204 ? -8.115 -2.729 3.487 1.00 91.44 204 VAL A CA 1
ATOM 1581 C C . VAL A 1 204 ? -8.781 -1.800 4.505 1.00 91.44 204 VAL A C 1
ATOM 1583 O O . VAL A 1 204 ? -8.447 -1.785 5.688 1.00 91.44 204 VAL A O 1
ATOM 1586 N N . LYS A 1 205 ? -9.745 -0.997 4.040 1.00 87.31 205 LYS A N 1
ATOM 1587 C CA . LYS A 1 205 ? -10.356 0.079 4.845 1.00 87.31 205 LYS A CA 1
ATOM 1588 C C . LYS A 1 205 ? -11.277 -0.424 5.963 1.00 87.31 205 LYS A C 1
ATOM 1590 O O . LYS A 1 205 ? -11.276 0.148 7.053 1.00 87.31 205 LYS A O 1
ATOM 1595 N N . ASP A 1 206 ? -12.004 -1.512 5.722 1.00 89.38 206 ASP A N 1
ATOM 1596 C CA . ASP A 1 206 ? -13.101 -1.952 6.600 1.00 89.38 206 ASP A CA 1
ATOM 1597 C C . ASP A 1 206 ? -12.679 -2.951 7.692 1.00 89.38 206 ASP A C 1
ATOM 1599 O O . ASP A 1 206 ? -13.491 -3.361 8.525 1.00 89.38 206 ASP A O 1
ATOM 1603 N N . ASN A 1 207 ? -11.398 -3.323 7.750 1.00 90.88 207 ASN A N 1
ATOM 1604 C CA . ASN A 1 207 ? -10.904 -4.270 8.742 1.00 90.88 207 ASN A CA 1
ATOM 1605 C C . ASN A 1 207 ? -10.413 -3.534 10.006 1.00 90.88 207 ASN A C 1
ATOM 1607 O O . ASN A 1 207 ? -9.374 -2.870 10.022 1.00 90.88 207 ASN A O 1
ATOM 1611 N N . LYS A 1 208 ? -11.172 -3.652 11.106 1.00 91.62 208 LYS A N 1
ATOM 1612 C CA . LYS A 1 208 ? -10.839 -3.021 12.401 1.00 91.62 208 LYS A CA 1
ATOM 1613 C C . LYS A 1 208 ? -9.487 -3.475 12.956 1.00 91.62 208 LYS A C 1
ATOM 1615 O O . LYS A 1 208 ? -8.781 -2.669 13.559 1.00 91.62 208 LYS A O 1
ATOM 1620 N N . PHE A 1 209 ? -9.135 -4.745 12.767 1.00 90.25 209 PHE A N 1
ATOM 1621 C CA . PHE A 1 209 ? -7.863 -5.289 13.227 1.00 90.25 209 PHE A CA 1
ATOM 1622 C C . PHE A 1 209 ? -6.698 -4.689 12.435 1.00 90.25 209 PHE A C 1
ATOM 1624 O O . PHE A 1 209 ? -5.774 -4.158 13.044 1.00 90.25 209 PHE A O 1
ATOM 1631 N N . LEU A 1 210 ? -6.782 -4.633 11.104 1.00 89.88 210 LEU A N 1
ATOM 1632 C CA . LEU A 1 210 ? -5.743 -4.006 10.278 1.00 89.88 210 LEU A CA 1
ATOM 1633 C C . LEU A 1 210 ? -5.613 -2.500 10.516 1.00 89.88 210 LEU A C 1
ATOM 1635 O O . LEU A 1 210 ? -4.505 -1.973 10.515 1.00 89.88 210 LEU A O 1
ATOM 1639 N N . ASN A 1 211 ? -6.712 -1.805 10.814 1.00 91.44 211 ASN A N 1
ATOM 1640 C CA . ASN A 1 211 ? -6.644 -0.413 11.254 1.00 91.44 211 ASN A CA 1
ATOM 1641 C C . ASN A 1 211 ? -5.848 -0.261 12.561 1.00 91.44 211 ASN A C 1
ATOM 1643 O O . ASN A 1 211 ? -5.064 0.680 12.691 1.00 91.44 211 ASN A O 1
ATOM 1647 N N . LYS A 1 212 ? -5.987 -1.208 13.500 1.00 91.56 212 LYS A N 1
ATOM 1648 C CA . LYS A 1 212 ? -5.182 -1.252 14.729 1.00 91.56 212 LYS A CA 1
ATOM 1649 C C . LYS A 1 212 ? -3.710 -1.559 14.434 1.00 91.56 212 LYS A C 1
ATOM 1651 O O . LYS A 1 212 ? -2.843 -0.909 15.015 1.00 91.56 212 LYS A O 1
ATOM 1656 N N . VAL A 1 213 ? -3.429 -2.485 13.513 1.00 90.94 213 VAL A N 1
ATOM 1657 C CA . VAL A 1 213 ? -2.065 -2.767 13.027 1.00 90.94 213 VAL A CA 1
ATOM 1658 C C . VAL A 1 213 ? -1.450 -1.502 12.426 1.00 90.94 213 VAL A C 1
ATOM 1660 O O . VAL A 1 213 ? -0.358 -1.117 12.827 1.00 90.94 213 VAL A O 1
ATOM 1663 N N . ARG A 1 214 ? -2.173 -0.784 11.558 1.00 93.81 214 ARG A N 1
ATOM 1664 C CA . ARG A 1 214 ? -1.728 0.482 10.949 1.00 93.81 214 ARG A CA 1
ATOM 1665 C C . ARG A 1 214 ? -1.377 1.532 11.996 1.00 93.81 214 ARG A C 1
ATOM 1667 O O . ARG A 1 214 ? -0.303 2.122 11.932 1.00 93.81 214 ARG A O 1
ATOM 1674 N N . SER A 1 215 ? -2.241 1.729 12.992 1.00 92.88 215 SER A N 1
ATOM 1675 C CA . SER A 1 215 ? -1.937 2.623 14.112 1.00 92.88 215 SER A CA 1
ATOM 1676 C C . SER A 1 215 ? -0.682 2.190 14.870 1.00 92.88 215 SER A C 1
ATOM 1678 O O . SER A 1 215 ? 0.090 3.049 15.286 1.00 92.88 215 SER A O 1
ATOM 1680 N N . ARG A 1 216 ? -0.439 0.880 15.035 1.00 91.50 216 ARG A N 1
ATOM 1681 C CA . ARG A 1 216 ? 0.777 0.396 15.701 1.00 91.50 216 ARG A CA 1
ATOM 1682 C C . ARG A 1 216 ? 2.025 0.604 14.850 1.00 91.50 216 ARG A C 1
ATOM 1684 O O . ARG A 1 216 ? 3.032 1.020 15.403 1.00 91.50 216 ARG A O 1
ATOM 1691 N N . VAL A 1 217 ? 1.946 0.407 13.535 1.00 90.88 217 VAL A N 1
ATOM 1692 C CA . VAL A 1 217 ? 3.041 0.722 12.603 1.00 90.88 217 VAL A CA 1
ATOM 1693 C C . VAL A 1 217 ? 3.415 2.204 12.691 1.00 90.88 217 VAL A C 1
ATOM 1695 O O . VAL A 1 217 ? 4.594 2.516 12.809 1.00 90.88 217 VAL A O 1
ATOM 1698 N N . PHE A 1 218 ? 2.435 3.115 12.745 1.00 93.25 218 PHE A N 1
ATOM 1699 C CA . PHE A 1 218 ? 2.713 4.542 12.959 1.00 93.25 218 PHE A CA 1
ATOM 1700 C C . PHE A 1 218 ? 3.437 4.798 14.279 1.00 93.25 218 PHE A C 1
ATOM 1702 O O . PHE A 1 218 ? 4.416 5.540 14.306 1.00 93.25 218 PHE A O 1
ATOM 1709 N N . VAL A 1 219 ? 2.999 4.149 15.363 1.00 90.44 219 VAL A N 1
ATOM 1710 C CA . VAL A 1 219 ? 3.700 4.245 16.647 1.00 90.44 219 VAL A CA 1
ATOM 1711 C C . VAL A 1 219 ? 5.137 3.756 16.498 1.00 90.44 219 VAL A C 1
ATOM 1713 O O . VAL A 1 219 ? 6.027 4.525 16.824 1.00 90.44 219 VAL A O 1
ATOM 1716 N N . LEU A 1 220 ? 5.374 2.568 15.934 1.00 87.62 220 LEU A N 1
ATOM 1717 C CA . LEU A 1 220 ? 6.716 2.000 15.755 1.00 87.62 220 LEU A CA 1
ATOM 1718 C C . LEU A 1 220 ? 7.643 2.902 14.928 1.00 87.62 220 LEU A C 1
ATOM 1720 O O . LEU A 1 220 ? 8.801 3.083 15.297 1.00 87.62 220 LEU A O 1
ATOM 1724 N N . MET A 1 221 ? 7.129 3.518 13.860 1.00 87.50 221 MET A N 1
ATOM 1725 C CA . MET A 1 221 ? 7.890 4.468 13.043 1.00 87.50 221 MET A CA 1
ATOM 1726 C C . MET A 1 221 ? 8.252 5.746 13.808 1.00 87.50 221 MET A C 1
ATOM 1728 O O . MET A 1 221 ? 9.336 6.284 13.618 1.00 87.50 221 MET A O 1
ATOM 1732 N N . THR A 1 222 ? 7.367 6.224 14.688 1.00 87.31 222 THR A N 1
ATOM 1733 C CA . THR A 1 222 ? 7.623 7.418 15.520 1.00 87.31 222 THR A CA 1
ATOM 1734 C C . THR A 1 222 ? 8.382 7.118 16.814 1.00 87.31 222 THR A C 1
ATOM 1736 O O . THR A 1 222 ? 8.933 8.030 17.425 1.00 87.31 222 THR A O 1
ATOM 1739 N N . SER A 1 223 ? 8.398 5.859 17.259 1.00 82.44 223 SER A N 1
ATOM 1740 C CA . SER A 1 223 ? 8.966 5.431 18.540 1.00 82.44 223 SER A CA 1
ATOM 1741 C C . SER A 1 223 ? 10.350 4.802 18.415 1.00 82.44 223 SER A C 1
ATOM 1743 O O . SER A 1 223 ? 10.833 4.249 19.401 1.00 82.44 223 SER A O 1
ATOM 1745 N N . GLY A 1 224 ? 10.968 4.839 17.231 1.00 62.62 224 GLY A N 1
ATOM 1746 C CA . GLY A 1 224 ? 12.311 4.320 16.987 1.00 62.62 224 GLY A CA 1
ATOM 1747 C C . GLY A 1 224 ? 13.336 4.894 17.971 1.00 62.62 224 GLY A C 1
ATOM 1748 O O . GLY A 1 224 ? 13.827 5.997 17.793 1.00 62.62 224 GLY A O 1
ATOM 1749 N N . THR A 1 225 ? 13.619 4.123 19.025 1.00 48.09 225 THR A N 1
ATOM 1750 C CA . THR A 1 225 ? 14.793 4.158 19.921 1.00 48.09 225 THR A CA 1
ATOM 1751 C C . THR A 1 225 ? 15.168 5.453 20.652 1.00 48.09 225 THR A C 1
ATOM 1753 O O . THR A 1 225 ? 16.304 5.548 21.107 1.00 48.09 225 THR A O 1
ATOM 1756 N N . GLU A 1 226 ? 14.295 6.452 20.806 1.00 53.56 226 GLU A N 1
ATOM 1757 C CA . GLU A 1 226 ? 14.798 7.784 21.180 1.00 53.56 226 GLU A CA 1
ATOM 1758 C C . GLU A 1 226 ? 14.049 8.496 22.328 1.00 53.56 226 GLU A C 1
ATOM 1760 O O . GLU A 1 226 ? 12.820 8.568 22.392 1.00 53.56 226 GLU A O 1
ATOM 1765 N N . THR A 1 227 ? 14.843 9.011 23.277 1.00 57.19 227 THR A N 1
ATOM 1766 C CA . THR A 1 227 ? 14.435 9.653 24.540 1.00 57.19 227 THR A CA 1
ATOM 1767 C C . THR A 1 227 ? 14.327 11.180 24.444 1.00 57.19 227 THR A C 1
ATOM 1769 O O . THR A 1 227 ? 13.815 11.804 25.374 1.00 57.19 227 THR A O 1
ATOM 1772 N N . SER A 1 228 ? 14.778 11.799 23.342 1.00 74.31 228 SER A N 1
ATOM 1773 C CA . SER A 1 228 ? 14.820 13.262 23.181 1.00 74.31 228 SER A CA 1
ATOM 1774 C C . SER A 1 228 ? 13.715 13.827 22.268 1.00 74.31 228 SER A C 1
ATOM 1776 O O . SER A 1 228 ? 13.117 13.127 21.452 1.00 74.31 228 SER A O 1
ATOM 1778 N N . LEU A 1 229 ? 13.408 15.122 22.418 1.00 70.12 229 LEU A N 1
ATOM 1779 C CA . LEU A 1 229 ? 12.333 15.801 21.678 1.00 70.12 229 LEU A CA 1
ATOM 1780 C C . LEU A 1 229 ? 12.664 16.019 20.190 1.00 70.12 229 LEU A C 1
ATOM 1782 O O . LEU A 1 229 ? 11.776 15.884 19.353 1.00 70.12 229 LEU A O 1
ATOM 1786 N N . SER A 1 230 ? 13.918 16.339 19.851 1.00 69.88 230 SER A N 1
ATOM 1787 C CA . SER A 1 230 ? 14.353 16.566 18.459 1.00 69.88 230 SER A CA 1
ATOM 1788 C C . SER A 1 230 ? 14.189 15.312 17.601 1.00 69.88 230 SER A C 1
ATOM 1790 O O . SER A 1 230 ? 13.712 15.374 16.475 1.00 69.88 230 SER A O 1
ATOM 1792 N N . GLN A 1 231 ? 14.507 14.170 18.194 1.00 75.56 231 GLN A N 1
ATOM 1793 C CA . GLN A 1 231 ? 14.354 12.832 17.640 1.00 75.56 231 GLN A CA 1
ATOM 1794 C C . GLN A 1 231 ? 12.883 12.428 17.418 1.00 75.56 231 GLN A C 1
ATOM 1796 O O . GLN A 1 231 ? 12.520 11.789 16.434 1.00 75.56 231 GLN A O 1
ATOM 1801 N N . ARG A 1 232 ? 11.977 12.870 18.298 1.00 71.69 232 ARG A N 1
ATOM 1802 C CA . ARG A 1 232 ? 10.531 12.695 18.081 1.00 71.69 232 ARG A CA 1
ATOM 1803 C C . ARG A 1 232 ? 10.003 13.541 16.925 1.00 71.69 232 ARG A C 1
ATOM 1805 O O . ARG A 1 232 ? 9.133 13.077 16.192 1.00 71.69 232 ARG A O 1
ATOM 1812 N N . LEU A 1 233 ? 10.499 14.772 16.775 1.00 77.31 233 LEU A N 1
ATOM 1813 C CA . LEU A 1 233 ? 10.102 15.657 15.676 1.00 77.31 233 LEU A CA 1
ATOM 1814 C C . LEU A 1 233 ? 10.549 15.094 14.322 1.00 77.31 233 LEU A C 1
ATOM 1816 O O . LEU A 1 233 ? 9.726 15.031 13.411 1.00 77.31 233 LEU A O 1
ATOM 1820 N N . SER A 1 234 ? 11.778 14.576 14.217 1.00 85.56 234 SER A N 1
ATOM 1821 C CA . SER A 1 234 ? 12.240 13.903 12.995 1.00 85.56 234 SER A CA 1
ATOM 1822 C C . SER A 1 234 ? 11.411 12.655 12.670 1.00 85.56 234 SER A C 1
ATOM 1824 O O . SER A 1 234 ? 11.086 12.425 11.507 1.00 85.56 234 SER A O 1
ATOM 1826 N N . GLY A 1 235 ? 10.983 11.885 13.678 1.00 86.00 235 GLY A N 1
ATOM 1827 C CA . GLY A 1 235 ? 10.073 10.751 13.484 1.00 86.00 235 GLY A CA 1
ATOM 1828 C C . GLY A 1 235 ? 8.705 11.151 12.913 1.00 86.00 235 GLY A C 1
ATOM 1829 O O . GLY A 1 235 ? 8.156 10.447 12.063 1.00 86.00 235 GLY A O 1
ATOM 1830 N N . ILE A 1 236 ? 8.154 12.296 13.335 1.00 89.25 236 ILE A N 1
ATOM 1831 C CA . ILE A 1 236 ? 6.886 12.827 12.806 1.00 89.25 236 ILE A CA 1
ATOM 1832 C C . ILE A 1 236 ? 7.058 13.327 11.366 1.00 89.25 236 ILE A C 1
ATOM 1834 O O . ILE A 1 236 ? 6.211 13.036 10.523 1.00 89.25 236 ILE A O 1
ATOM 1838 N N . GLU A 1 237 ? 8.143 14.042 11.065 1.00 91.62 237 GLU A N 1
ATOM 1839 C CA . GLU A 1 237 ? 8.454 14.506 9.705 1.00 91.62 237 GLU A CA 1
ATOM 1840 C C . GLU A 1 237 ? 8.673 13.332 8.741 1.00 91.62 237 GLU A C 1
ATOM 1842 O O . GLU A 1 237 ? 8.155 13.328 7.619 1.00 91.62 237 GLU A O 1
ATOM 1847 N N . PHE A 1 238 ? 9.369 12.291 9.203 1.00 90.81 238 PHE A N 1
ATOM 1848 C CA . PHE A 1 238 ? 9.550 11.047 8.466 1.00 90.81 238 PHE A CA 1
ATOM 1849 C C . PHE A 1 238 ? 8.214 10.342 8.204 1.00 90.81 238 PHE A C 1
ATOM 1851 O O . PHE A 1 238 ? 7.934 9.961 7.066 1.00 90.81 238 PHE A O 1
ATOM 1858 N N . LEU A 1 239 ? 7.350 10.222 9.221 1.00 92.25 239 LEU A N 1
ATOM 1859 C CA . LEU A 1 239 ? 6.006 9.667 9.050 1.00 92.25 239 LEU A CA 1
ATOM 1860 C C . LEU A 1 239 ? 5.184 10.492 8.049 1.00 92.25 239 LEU A C 1
ATOM 1862 O O . LEU A 1 239 ? 4.529 9.917 7.183 1.00 92.25 239 LEU A O 1
ATOM 1866 N N . GLY A 1 240 ? 5.237 11.824 8.129 1.00 94.62 240 GLY A N 1
ATOM 1867 C CA . GLY A 1 240 ? 4.571 12.715 7.179 1.00 94.62 240 GLY A CA 1
ATOM 1868 C C . GLY A 1 240 ? 5.038 12.480 5.741 1.00 94.62 240 GLY A C 1
ATOM 1869 O O . GLY A 1 240 ? 4.213 12.311 4.843 1.00 94.62 240 GLY A O 1
ATOM 1870 N N . SER A 1 241 ? 6.351 12.373 5.539 1.00 94.94 241 SER A N 1
ATOM 1871 C CA . SER A 1 241 ? 6.954 12.090 4.230 1.00 94.94 241 SER A CA 1
ATOM 1872 C C . SER A 1 241 ? 6.537 10.717 3.692 1.00 94.94 241 SER A C 1
ATOM 1874 O O . SER A 1 241 ? 6.169 10.590 2.528 1.00 94.94 241 SER A O 1
ATOM 1876 N N . MET A 1 242 ? 6.495 9.697 4.553 1.00 94.44 242 MET A N 1
ATOM 1877 C CA . MET A 1 242 ? 6.016 8.352 4.214 1.00 94.44 242 MET A CA 1
ATOM 1878 C C . MET A 1 242 ? 4.540 8.337 3.811 1.00 94.44 242 MET A C 1
ATOM 1880 O O . MET A 1 242 ? 4.177 7.692 2.830 1.00 94.44 242 MET A O 1
ATOM 1884 N N . LEU A 1 243 ? 3.682 9.072 4.522 1.00 95.31 243 LEU A N 1
ATOM 1885 C CA . LEU A 1 243 ? 2.261 9.174 4.184 1.00 95.31 243 LEU A CA 1
ATOM 1886 C C . LEU A 1 243 ? 2.039 9.855 2.829 1.00 95.31 243 LEU A C 1
ATOM 1888 O O . LEU A 1 243 ? 1.202 9.398 2.052 1.00 95.31 243 LEU A O 1
ATOM 1892 N N . MET A 1 244 ? 2.810 10.899 2.518 1.00 96.25 244 MET A N 1
ATOM 1893 C CA . MET A 1 244 ? 2.791 11.518 1.189 1.00 96.25 244 MET A CA 1
ATOM 1894 C C . MET A 1 244 ? 3.297 10.551 0.115 1.00 96.25 244 MET A C 1
ATOM 1896 O O . MET A 1 244 ? 2.685 10.436 -0.946 1.00 96.25 244 MET A O 1
ATOM 1900 N N . MET A 1 245 ? 4.348 9.784 0.418 1.00 97.06 245 MET A N 1
ATOM 1901 C CA . MET A 1 245 ? 4.890 8.787 -0.502 1.00 97.06 245 MET A CA 1
ATOM 1902 C C . MET A 1 245 ? 3.861 7.708 -0.861 1.00 97.06 245 MET A C 1
ATOM 1904 O O . MET A 1 245 ? 3.796 7.304 -2.016 1.00 97.06 245 MET A O 1
ATOM 1908 N N . ILE A 1 246 ? 3.009 7.277 0.078 1.00 96.25 246 ILE A N 1
ATOM 1909 C CA . ILE A 1 246 ? 1.912 6.334 -0.215 1.00 96.25 246 ILE A CA 1
ATOM 1910 C C . ILE A 1 246 ? 1.005 6.888 -1.318 1.00 96.25 246 ILE A C 1
ATOM 1912 O O . ILE A 1 246 ? 0.698 6.174 -2.270 1.00 96.25 246 ILE A O 1
ATOM 1916 N N . VAL A 1 247 ? 0.600 8.158 -1.216 1.00 96.81 247 VAL A N 1
ATOM 1917 C CA . VAL A 1 247 ? -0.269 8.805 -2.213 1.00 96.81 247 VAL A CA 1
ATOM 1918 C C . VAL A 1 247 ? 0.425 8.878 -3.574 1.00 96.81 247 VAL A C 1
ATOM 1920 O O . VAL A 1 247 ? -0.189 8.559 -4.594 1.00 96.81 247 VAL A O 1
ATOM 1923 N N . ASN A 1 248 ? 1.713 9.229 -3.593 1.00 96.44 248 ASN A N 1
ATOM 1924 C CA . ASN A 1 248 ? 2.495 9.306 -4.824 1.00 96.44 248 ASN A CA 1
ATOM 1925 C C . ASN A 1 248 ? 2.652 7.928 -5.484 1.00 96.44 248 ASN A C 1
ATOM 1927 O O . ASN A 1 248 ? 2.347 7.787 -6.666 1.00 96.44 248 ASN A O 1
ATOM 1931 N N . VAL A 1 249 ? 3.034 6.889 -4.728 1.00 96.69 249 VAL A N 1
ATOM 1932 C CA . VAL A 1 249 ? 3.138 5.508 -5.241 1.00 96.69 249 VAL A CA 1
ATOM 1933 C C . VAL A 1 249 ? 1.801 5.030 -5.803 1.00 96.69 249 VAL A C 1
ATOM 1935 O O . VAL A 1 249 ? 1.773 4.407 -6.862 1.00 96.69 249 VAL A O 1
ATOM 1938 N N . GLU A 1 250 ? 0.681 5.335 -5.143 1.00 96.56 250 GLU A N 1
ATOM 1939 C CA . GLU A 1 250 ? -0.647 4.997 -5.665 1.00 96.56 250 GLU A CA 1
ATOM 1940 C C . GLU A 1 250 ? -0.960 5.714 -6.987 1.00 96.56 250 GLU A C 1
ATOM 1942 O O . GLU A 1 250 ? -1.585 5.121 -7.870 1.00 96.56 250 GLU A O 1
ATOM 1947 N N . SER A 1 251 ? -0.522 6.966 -7.138 1.00 96.38 251 SER A N 1
ATOM 1948 C CA . SER A 1 251 ? -0.649 7.719 -8.388 1.00 96.38 251 SER A CA 1
ATOM 1949 C C . SER A 1 251 ? 0.189 7.096 -9.506 1.00 96.38 251 SER A C 1
ATOM 1951 O O . SER A 1 251 ? -0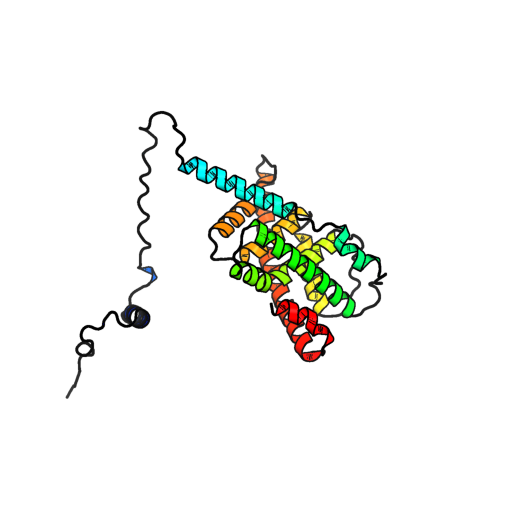.336 6.843 -10.590 1.00 96.38 251 SER A O 1
ATOM 1953 N N . TYR A 1 252 ? 1.455 6.764 -9.231 1.00 96.12 252 TYR A N 1
ATOM 1954 C CA . TYR A 1 252 ? 2.341 6.108 -10.197 1.00 96.12 252 TYR A CA 1
ATOM 1955 C C . TYR A 1 252 ? 1.840 4.725 -10.599 1.00 96.12 252 TYR A C 1
ATOM 1957 O O . TYR A 1 252 ? 1.839 4.393 -11.779 1.00 96.12 252 TYR A O 1
ATOM 1965 N N . ALA A 1 253 ? 1.351 3.932 -9.645 1.00 95.31 253 ALA A N 1
ATOM 1966 C CA . ALA A 1 253 ? 0.769 2.629 -9.935 1.00 95.31 253 ALA A CA 1
ATOM 1967 C C . ALA A 1 253 ? -0.472 2.745 -10.835 1.00 95.31 253 ALA A C 1
ATOM 1969 O O . ALA A 1 253 ? -0.666 1.898 -11.706 1.00 95.31 253 ALA A O 1
ATOM 1970 N N . ARG A 1 254 ? -1.294 3.792 -10.662 1.00 95.31 254 ARG A N 1
ATOM 1971 C CA . ARG A 1 254 ? -2.443 4.057 -11.540 1.00 95.31 254 ARG A CA 1
ATOM 1972 C C . ARG A 1 254 ? -1.987 4.410 -12.953 1.00 95.31 254 ARG A C 1
ATOM 1974 O O . ARG A 1 254 ? -2.441 3.763 -13.890 1.00 95.31 254 ARG A O 1
ATOM 1981 N N . GLN A 1 255 ? -1.061 5.355 -13.098 1.00 95.06 255 GLN A N 1
ATOM 1982 C CA . GLN A 1 255 ? -0.514 5.724 -14.406 1.00 95.06 255 GLN A CA 1
ATOM 1983 C C . GLN A 1 255 ? 0.109 4.512 -15.113 1.00 95.06 255 GLN A C 1
ATOM 1985 O O . GLN A 1 255 ? -0.228 4.216 -16.255 1.00 95.06 255 GLN A O 1
ATOM 1990 N N . LEU A 1 256 ? 0.933 3.742 -14.398 1.00 91.62 256 LEU A N 1
ATOM 1991 C CA . LEU A 1 256 ? 1.542 2.524 -14.923 1.00 91.62 256 LEU A CA 1
ATOM 1992 C C . LEU A 1 256 ? 0.483 1.501 -15.354 1.00 91.62 256 LEU A C 1
ATOM 1994 O O . LEU A 1 256 ? 0.644 0.835 -16.371 1.00 91.62 256 LEU A O 1
ATOM 1998 N N . SER A 1 257 ? -0.613 1.374 -14.602 1.00 92.62 257 SER A N 1
ATOM 1999 C CA . SER A 1 257 ? -1.705 0.466 -14.962 1.00 92.62 257 SER A CA 1
ATOM 2000 C C . SER A 1 257 ? -2.421 0.882 -16.250 1.00 92.62 257 SER A C 1
ATOM 2002 O O . SER A 1 257 ? -2.773 0.017 -17.050 1.00 92.62 257 SER A O 1
ATOM 2004 N N . GLU A 1 258 ? -2.592 2.186 -16.481 1.00 92.88 258 GLU A N 1
ATOM 2005 C CA . GLU A 1 258 ? -3.179 2.729 -17.710 1.00 92.88 258 GLU A CA 1
ATOM 2006 C C . GLU A 1 258 ? -2.251 2.492 -18.906 1.00 92.88 258 GLU A C 1
ATOM 2008 O O . GLU A 1 258 ? -2.699 2.045 -19.961 1.00 92.88 258 GLU A O 1
ATOM 2013 N N . GLU A 1 259 ? -0.947 2.696 -18.731 1.00 90.25 259 GLU A N 1
ATOM 2014 C CA . GLU A 1 259 ? 0.048 2.433 -19.771 1.00 90.25 259 GLU A CA 1
ATOM 2015 C C . GLU A 1 259 ? 0.138 0.942 -20.116 1.00 90.25 259 GLU A C 1
ATOM 2017 O O . GLU A 1 259 ? 0.084 0.582 -21.291 1.00 90.25 259 GLU A O 1
ATOM 2022 N N . LEU A 1 260 ? 0.194 0.057 -19.113 1.00 87.38 260 LEU A N 1
ATOM 2023 C CA . LEU A 1 260 ? 0.160 -1.398 -19.316 1.00 87.38 260 LEU A CA 1
ATOM 2024 C C . LEU A 1 260 ? -1.119 -1.840 -20.028 1.00 87.38 260 LEU A C 1
ATOM 2026 O O . LEU A 1 260 ? -1.070 -2.699 -20.910 1.00 87.38 260 LEU A O 1
ATOM 2030 N N . PHE A 1 261 ? -2.257 -1.241 -19.677 1.00 88.88 261 PHE A N 1
ATOM 2031 C CA . PHE A 1 261 ? -3.517 -1.496 -20.362 1.00 88.88 261 PHE A CA 1
ATOM 2032 C C . PHE A 1 261 ? -3.439 -1.086 -21.836 1.00 88.88 261 PHE A C 1
ATOM 2034 O O . PHE A 1 261 ? -3.798 -1.880 -22.705 1.00 88.88 261 PHE A O 1
ATOM 2041 N N . MET A 1 262 ? -2.898 0.095 -22.140 1.00 89.00 262 MET A N 1
ATOM 2042 C CA . MET A 1 262 ? -2.698 0.533 -23.522 1.00 89.00 262 MET A CA 1
ATOM 2043 C C . MET A 1 262 ? -1.750 -0.403 -24.281 1.00 89.00 262 MET A C 1
ATOM 2045 O O . MET A 1 262 ? -2.088 -0.841 -25.378 1.00 89.00 262 MET A O 1
ATOM 2049 N N . PHE A 1 263 ? -0.620 -0.809 -23.697 1.00 83.88 263 PHE A N 1
ATOM 2050 C CA . PHE A 1 263 ? 0.278 -1.780 -24.333 1.00 83.88 263 PHE A CA 1
ATOM 2051 C C . PHE A 1 263 ? -0.422 -3.105 -24.649 1.00 83.88 263 PHE A C 1
ATOM 2053 O O . PHE A 1 263 ? -0.258 -3.626 -25.754 1.00 83.88 263 PHE A O 1
ATOM 2060 N N . SER A 1 264 ? -1.268 -3.595 -23.736 1.00 84.56 264 SER A N 1
ATOM 2061 C CA . SER A 1 264 ? -2.040 -4.827 -23.934 1.00 84.56 264 SER A CA 1
ATOM 2062 C C . SER A 1 264 ? -3.017 -4.755 -25.111 1.00 84.56 264 SER A C 1
ATOM 2064 O O . SER A 1 264 ? -3.281 -5.766 -25.756 1.00 84.56 264 SER A O 1
ATOM 2066 N N . LEU A 1 265 ? -3.533 -3.561 -25.424 1.00 85.44 265 LEU A N 1
ATOM 2067 C CA . LEU A 1 265 ? -4.440 -3.355 -26.552 1.00 85.44 265 LEU A CA 1
ATOM 2068 C C . LEU A 1 265 ? -3.707 -3.281 -27.898 1.00 85.44 265 LEU A C 1
ATOM 2070 O O . LEU A 1 265 ? -4.291 -3.646 -28.917 1.00 85.44 265 LEU A O 1
ATOM 2074 N N . PHE A 1 266 ? -2.459 -2.798 -27.920 1.00 83.56 266 PHE A N 1
ATOM 2075 C CA . PHE A 1 266 ? -1.767 -2.447 -29.166 1.00 83.56 266 PHE A CA 1
ATOM 2076 C C . PHE A 1 266 ? -0.631 -3.391 -29.583 1.00 83.56 266 PHE A C 1
ATOM 2078 O O . PHE A 1 266 ? -0.347 -3.455 -30.777 1.00 83.56 266 PHE A O 1
ATOM 2085 N N . GLN A 1 267 ? 0.038 -4.104 -28.667 1.00 70.75 267 GLN A N 1
ATOM 2086 C CA . GLN A 1 267 ? 1.312 -4.780 -28.985 1.00 70.75 267 GLN A CA 1
ATOM 2087 C C . GLN A 1 267 ? 1.255 -6.305 -29.197 1.00 70.75 267 GLN A C 1
ATOM 2089 O O . GLN A 1 267 ? 2.293 -6.917 -29.433 1.00 70.75 267 GLN A O 1
ATOM 2094 N N . GLY A 1 268 ? 0.074 -6.928 -29.234 1.00 65.69 268 GLY A N 1
ATOM 2095 C CA . GLY A 1 268 ? -0.033 -8.376 -29.470 1.00 65.69 268 GLY A CA 1
ATOM 2096 C C . GLY A 1 268 ? 0.512 -9.231 -28.311 1.00 65.69 268 GLY A C 1
ATOM 2097 O O . GLY A 1 268 ? 0.893 -8.705 -27.268 1.00 65.69 268 GLY A O 1
ATOM 2098 N N . SER A 1 269 ? 0.503 -10.557 -28.488 1.00 64.56 269 SER A N 1
ATOM 2099 C CA . SER A 1 269 ? 0.550 -11.607 -27.443 1.00 64.56 269 SER A CA 1
ATOM 2100 C C . SER A 1 269 ? 1.680 -11.555 -26.406 1.00 64.56 269 SER A C 1
ATOM 2102 O O . SER A 1 269 ? 1.598 -12.238 -25.390 1.00 64.56 269 SER A O 1
ATOM 2104 N N . ASP A 1 270 ? 2.732 -10.764 -26.615 1.00 68.06 270 ASP A N 1
ATOM 2105 C CA . ASP A 1 270 ? 3.907 -10.741 -25.731 1.00 68.06 270 ASP A CA 1
ATOM 2106 C C . ASP A 1 270 ? 3.611 -10.147 -24.335 1.00 68.06 270 ASP A C 1
ATOM 2108 O O . ASP A 1 270 ? 4.394 -10.327 -23.404 1.00 68.06 270 ASP A O 1
ATOM 2112 N N . TYR A 1 271 ? 2.471 -9.468 -24.162 1.00 68.31 271 TYR A N 1
ATOM 2113 C CA . TYR A 1 271 ? 2.036 -8.879 -22.885 1.00 68.31 271 TYR A CA 1
ATOM 2114 C C . TYR A 1 271 ? 0.977 -9.699 -22.141 1.00 68.31 271 TYR A C 1
ATOM 2116 O O . TYR A 1 271 ? 0.575 -9.322 -21.032 1.00 68.31 271 TYR A O 1
ATOM 2124 N N . ASP A 1 272 ? 0.520 -10.811 -22.720 1.00 72.06 272 ASP A N 1
ATOM 2125 C CA . ASP A 1 272 ? -0.589 -11.577 -22.157 1.00 72.06 272 ASP A CA 1
ATOM 2126 C C . ASP A 1 272 ? -0.260 -12.128 -20.767 1.00 72.06 272 ASP A C 1
ATOM 2128 O O . ASP A 1 272 ? -1.153 -12.173 -19.924 1.00 72.06 272 ASP A O 1
ATOM 2132 N N . ASP A 1 273 ? 1.002 -12.442 -20.467 1.00 77.44 273 ASP A N 1
ATOM 2133 C CA . ASP A 1 273 ? 1.401 -12.979 -19.161 1.00 77.44 273 ASP A CA 1
ATOM 2134 C C . ASP A 1 273 ? 1.271 -11.943 -18.034 1.00 77.44 273 ASP A C 1
ATOM 2136 O O . ASP A 1 273 ? 0.637 -12.214 -17.011 1.00 77.44 273 ASP A O 1
ATOM 2140 N N . ILE A 1 274 ? 1.797 -10.724 -18.225 1.00 71.50 274 ILE A N 1
ATOM 2141 C CA . ILE A 1 274 ? 1.686 -9.639 -17.231 1.00 71.50 274 ILE A CA 1
ATOM 2142 C C . ILE A 1 274 ? 0.218 -9.248 -17.057 1.00 71.50 274 ILE A C 1
ATOM 2144 O O . ILE A 1 274 ? -0.274 -9.130 -15.933 1.00 71.50 274 ILE A O 1
ATOM 2148 N N . CYS A 1 275 ? -0.507 -9.073 -18.161 1.00 74.56 275 CYS A N 1
ATOM 2149 C CA . CYS A 1 275 ? -1.910 -8.686 -18.112 1.00 74.56 275 CYS A CA 1
ATOM 2150 C C . CYS A 1 275 ? -2.789 -9.780 -17.502 1.00 74.56 275 CYS A C 1
ATOM 2152 O O . CYS A 1 275 ? -3.721 -9.463 -16.766 1.00 74.56 275 CYS A O 1
ATOM 2154 N N . SER A 1 276 ? -2.497 -11.056 -17.752 1.00 80.69 276 SER A N 1
ATOM 2155 C CA . SER A 1 276 ? -3.196 -12.177 -17.113 1.00 80.69 276 SER A CA 1
ATOM 2156 C C . SER A 1 276 ? -2.938 -12.209 -15.614 1.00 80.69 276 SER A C 1
ATOM 2158 O O . SER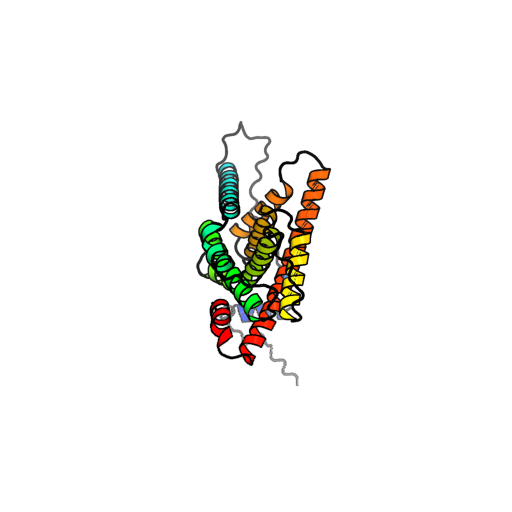 A 1 276 ? -3.869 -12.427 -14.839 1.00 80.69 276 SER A O 1
ATOM 2160 N N . LEU A 1 277 ? -1.710 -11.907 -15.195 1.00 73.06 277 LEU A N 1
ATOM 2161 C CA . LEU A 1 277 ? -1.342 -11.848 -13.786 1.00 73.06 277 LEU A CA 1
ATOM 2162 C C . LEU A 1 277 ? -1.984 -10.644 -13.070 1.00 73.06 277 LEU A C 1
ATOM 2164 O O . LEU A 1 277 ? -2.373 -10.758 -11.912 1.00 73.06 277 LEU A O 1
ATOM 2168 N N . LEU A 1 278 ? -2.188 -9.521 -13.768 1.00 74.06 278 LEU A N 1
ATOM 2169 C CA . LEU A 1 278 ? -2.901 -8.345 -13.244 1.00 74.06 278 LEU A CA 1
ATOM 2170 C C . LEU A 1 278 ? -4.437 -8.466 -13.289 1.00 74.06 278 LEU A C 1
ATOM 2172 O O . LEU A 1 278 ? -5.126 -7.728 -12.588 1.00 74.06 278 LEU A O 1
ATOM 2176 N N . LYS A 1 279 ? -4.995 -9.389 -14.084 1.00 75.00 279 LYS A N 1
ATOM 2177 C CA . LYS A 1 279 ? -6.446 -9.667 -14.138 1.00 75.00 279 LYS A CA 1
ATOM 2178 C C . LYS A 1 279 ? -6.964 -10.484 -12.936 1.00 75.00 279 LYS A C 1
ATOM 2180 O O . LYS A 1 279 ? -8.186 -10.610 -12.790 1.00 75.00 279 LYS A O 1
ATOM 2185 N N . LEU A 1 280 ? -6.079 -11.044 -12.099 1.00 50.66 280 LEU A N 1
ATOM 2186 C CA . LEU A 1 280 ? -6.407 -11.851 -10.904 1.00 50.66 280 LEU A CA 1
ATOM 2187 C C . LEU A 1 280 ? -7.234 -11.074 -9.874 1.00 50.66 280 LEU A C 1
ATOM 2189 O O . LEU A 1 280 ? -8.331 -11.553 -9.452 1.00 50.66 280 LEU A O 1
#

Sequence (280 aa):
MDASLSFDEAFGKTGNMCRACRLSKCLSVGLDPNAVQSEREKTSKKLNLADLPTPTTSPDVIVKEECSKIVEERITDVLSMRCSENDGYLFLTNHNIDFTSTTCKSAQSLLFAAVLKAAAYIQKFSSIFDLNVYEQRTLLKTGILCIALIQMAEDCYKCSQLQTHQIDNSFTDTIVQCRNEVLTVCHTSSSFDYLKILVLLNKVKDNKFLNKVRSRVFVLMTSGTETSLSQRLSGIEFLGSMLMMIVNVESYARQLSEELFMFSLFQGSDYDDICSLLKL

Radius of gyration: 26.59 Å; chains: 1; bounding box: 89×40×77 Å

pLDDT: mean 79.23, std 16.5, range [41.0, 97.06]

Secondary structure (DSSP, 8-state):
------TTSS--S-TTS-HHHHHHHHHHTT--GGGSPPPPP-------TTS--S----HHHHHHHHHHHHHHHHHHHHHT-PPPHHHHHHHHHSS---TTS--HHHHHHHHHHHHHHHHHHHHHHHHHTT--HHHHHHHHHHHHHHHHHHHHHHHHHH-TT--------HHHHHHHHHHHHHHHH--SHHHHHHHHHHHHHHH-TT-HHHHHHHHHHHHHHH-SS--SHHHHHHHHHHHHHHHHHHHHHHHHHHHHHHHHHHHHHHS-GGGHHHHHHHT-

InterPro domains:
  IPR013088 Zinc finger, NHR/GATA-type [G3DSA:3.30.50.10] (9-54)
  IPR035500 Nuclear hormone receptor-like domain superfamily [G3DSA:1.10.565.10] (100-278)
  IPR035500 Nuclear hormone receptor-like domain superfamily [SSF48508] (85-273)
  IPR050274 Nuclear hormone receptor family NR2 subfamily [PTHR24083] (13-275)